Protein AF-A0A0C3I4Q3-F1 (afdb_monomer_lite)

pLDDT: mean 87.11, std 14.28, range [37.25, 98.38]

Secondary structure (DSSP, 8-state):
--HHHHH-GGG--HHHHHHHHHHHT--HHHHHHHHHHHHHHHHHHHHIIIIIHHHHHHHHHTT-----TT-----HHHHHHHHHHHHHHHHHHHTSHHHHHHHHHHHHHHHHHHHHHHHHHHHHHHHHHHHHHHTSHHHHHHHHH-HHHHHHHHHHHHHHHHHHHHHHHHHHHHHHIIIIIHHHHHHHHHHHHSTTS-----S-HHHHHHHHHHHHHHHHHHHHHHGGGGGSTTHHHHHHHHHHHHHHHHHHHHHHHTTTS-HHHHHHHHHHTHHHHHHHHHHHHHHTTSTTGGGTHHHHHHHHHHHHHHHHHHHHHHHTT--TT---TT--GGG--

Radius of gyration: 30.06 Å; chains: 1; bounding box: 76×63×88 Å

Structure (mmCIF, N/CA/C/O backbone):
data_AF-A0A0C3I4Q3-F1
#
_entry.id   AF-A0A0C3I4Q3-F1
#
loop_
_atom_site.group_PDB
_atom_site.id
_atom_site.type_symbol
_atom_site.label_atom_id
_atom_site.label_alt_id
_atom_site.label_comp_id
_atom_site.label_asym_id
_atom_site.label_entity_id
_atom_site.label_seq_id
_atom_site.pdbx_PDB_ins_code
_atom_site.Cartn_x
_atom_site.Cartn_y
_atom_site.Cartn_z
_atom_site.occupancy
_atom_site.B_iso_or_equiv
_atom_site.auth_seq_id
_atom_site.auth_comp_id
_atom_site.auth_asym_id
_atom_site.auth_atom_id
_atom_site.pdbx_PDB_model_num
ATOM 1 N N . MET A 1 1 ? 8.239 -34.015 37.254 1.00 89.31 1 MET A N 1
ATOM 2 C CA . MET A 1 1 ? 7.616 -32.952 38.088 1.00 89.31 1 MET A CA 1
ATOM 3 C C . MET A 1 1 ? 6.153 -32.807 37.718 1.00 89.31 1 MET A C 1
ATOM 5 O O . MET A 1 1 ? 5.828 -32.967 36.548 1.00 89.31 1 MET A O 1
ATOM 9 N N . THR A 1 2 ? 5.282 -32.470 38.669 1.00 91.56 2 THR A N 1
ATOM 10 C CA . THR A 1 2 ? 3.877 -32.132 38.368 1.00 91.56 2 THR A CA 1
ATOM 11 C C . THR A 1 2 ? 3.725 -30.661 37.933 1.00 91.56 2 THR A C 1
ATOM 13 O O . THR A 1 2 ? 4.624 -29.851 38.175 1.00 91.56 2 THR A O 1
ATOM 16 N N . PRO A 1 3 ? 2.610 -30.261 37.288 1.00 89.81 3 PRO A N 1
ATOM 17 C CA . PRO A 1 3 ? 2.337 -28.853 36.968 1.00 89.81 3 PRO A CA 1
ATOM 18 C C . PRO A 1 3 ? 2.355 -27.930 38.198 1.00 89.81 3 PRO A C 1
ATOM 20 O O . PRO A 1 3 ? 2.941 -26.852 38.146 1.00 89.81 3 PRO A O 1
ATOM 23 N N . LEU A 1 4 ? 1.804 -28.388 39.327 1.00 88.56 4 LEU A N 1
ATOM 24 C CA . LEU A 1 4 ? 1.813 -27.652 40.596 1.00 88.56 4 LEU A CA 1
ATOM 25 C C . LEU A 1 4 ? 3.243 -27.405 41.109 1.00 88.56 4 LEU A C 1
ATOM 27 O O . LEU A 1 4 ? 3.567 -26.311 41.559 1.00 88.56 4 LEU A O 1
ATOM 31 N N . GLU A 1 5 ? 4.109 -28.413 40.995 1.00 90.25 5 GLU A N 1
ATOM 32 C CA . GLU A 1 5 ? 5.519 -28.343 41.401 1.00 90.25 5 GLU A CA 1
ATOM 33 C C . GLU A 1 5 ? 6.350 -27.398 40.527 1.00 90.25 5 GLU A C 1
ATOM 35 O O . GLU A 1 5 ? 7.317 -26.819 41.012 1.00 90.25 5 GLU A O 1
ATOM 40 N N . ARG A 1 6 ? 5.970 -27.222 39.256 1.00 87.25 6 ARG A N 1
ATOM 41 C CA . ARG A 1 6 ? 6.596 -26.247 38.349 1.00 87.25 6 ARG A CA 1
ATOM 42 C C . ARG A 1 6 ? 6.154 -24.817 38.650 1.00 87.25 6 ARG A C 1
ATOM 44 O O . ARG A 1 6 ? 6.972 -23.908 38.608 1.00 87.25 6 ARG A O 1
ATOM 51 N N . ALA A 1 7 ? 4.874 -24.626 38.965 1.00 84.44 7 ALA A N 1
ATOM 52 C CA . ALA A 1 7 ? 4.319 -23.310 39.269 1.00 84.44 7 ALA A CA 1
ATOM 53 C C . ALA A 1 7 ? 4.756 -22.779 40.646 1.00 84.44 7 ALA A C 1
ATOM 55 O O . ALA A 1 7 ? 4.888 -21.570 40.820 1.00 84.44 7 ALA A O 1
ATOM 56 N N . LYS A 1 8 ? 4.977 -23.669 41.625 1.00 89.88 8 LYS A N 1
ATOM 57 C CA . LYS A 1 8 ? 5.393 -23.312 42.991 1.00 89.88 8 LYS A CA 1
ATOM 58 C C . LYS A 1 8 ? 6.572 -24.174 43.457 1.00 89.88 8 LYS A C 1
ATOM 60 O O . LYS A 1 8 ? 6.361 -25.117 44.221 1.00 89.88 8 LYS A O 1
ATOM 65 N N . PRO A 1 9 ? 7.814 -23.853 43.053 1.00 87.75 9 PRO A N 1
ATOM 66 C CA . PRO A 1 9 ? 8.995 -24.631 43.441 1.00 87.75 9 PRO A CA 1
ATOM 67 C C . PRO A 1 9 ? 9.231 -24.717 44.960 1.00 87.75 9 PRO A C 1
ATOM 69 O O . PRO A 1 9 ? 9.871 -25.652 45.431 1.00 87.75 9 PRO A O 1
ATOM 72 N N . GLU A 1 10 ? 8.646 -23.806 45.742 1.00 87.50 10 GLU A N 1
ATOM 73 C CA . GLU A 1 10 ? 8.694 -23.771 47.213 1.00 87.50 10 GLU A CA 1
ATOM 74 C C . GLU A 1 10 ? 8.131 -25.040 47.883 1.00 87.50 10 GLU A C 1
ATOM 76 O O . GLU A 1 10 ? 8.530 -25.399 48.991 1.00 87.50 10 GLU A O 1
ATOM 81 N N . ILE A 1 11 ? 7.232 -25.774 47.214 1.00 89.75 11 ILE A N 1
ATOM 82 C CA . ILE A 1 11 ? 6.628 -26.997 47.774 1.00 89.75 11 ILE A CA 1
ATOM 83 C C . ILE A 1 11 ? 7.543 -28.228 47.657 1.00 89.75 11 ILE A C 1
ATOM 85 O O . ILE A 1 11 ? 7.211 -29.310 48.157 1.00 89.75 11 ILE A O 1
ATOM 89 N N . LEU A 1 12 ? 8.688 -28.098 46.978 1.00 90.56 12 LEU A N 1
ATOM 90 C CA . LEU A 1 12 ? 9.629 -29.184 46.731 1.00 90.56 12 LEU A CA 1
ATOM 91 C C . LEU A 1 12 ? 10.454 -29.488 47.985 1.00 90.56 12 LEU A C 1
ATOM 93 O O . LEU A 1 12 ? 11.573 -29.018 48.147 1.00 90.56 12 LEU A O 1
ATOM 97 N N . LYS A 1 13 ? 9.909 -30.323 48.873 1.00 91.31 13 LYS A N 1
ATOM 98 C CA . LYS A 1 13 ? 10.621 -30.882 50.039 1.00 91.31 13 LYS A CA 1
ATOM 99 C C . LYS A 1 13 ? 11.481 -32.101 49.661 1.00 91.31 13 LYS A C 1
ATOM 101 O O . LYS A 1 13 ? 11.382 -32.617 48.549 1.00 91.31 13 LYS A O 1
ATOM 106 N N . ALA A 1 14 ? 12.287 -32.604 50.602 1.00 88.38 14 ALA A N 1
ATOM 107 C CA . ALA A 1 14 ? 13.262 -33.685 50.386 1.00 88.38 14 ALA A CA 1
ATOM 108 C C . ALA A 1 14 ? 12.707 -34.914 49.632 1.00 88.38 14 ALA A C 1
ATOM 110 O O . ALA A 1 14 ? 13.331 -35.376 48.679 1.00 88.38 14 ALA A O 1
ATOM 111 N N . SER A 1 15 ? 11.512 -35.399 49.994 1.00 92.19 15 SER A N 1
ATOM 112 C CA . SER A 1 15 ? 10.863 -36.536 49.315 1.00 92.19 15 SER A CA 1
ATOM 113 C C . SER A 1 15 ? 10.566 -36.249 47.832 1.00 92.19 15 SER A C 1
ATOM 115 O O . SER A 1 15 ? 10.901 -37.042 46.952 1.00 92.19 15 SER A O 1
ATOM 117 N N . ARG A 1 16 ? 10.042 -35.055 47.518 1.00 93.69 16 ARG A N 1
ATOM 118 C CA . ARG A 1 16 ? 9.751 -34.644 46.134 1.00 93.69 16 ARG A CA 1
ATOM 119 C C . ARG A 1 16 ? 11.029 -34.443 45.327 1.00 93.69 16 ARG A C 1
ATOM 121 O O . ARG A 1 16 ? 11.073 -34.863 44.175 1.00 93.69 16 ARG A O 1
ATOM 128 N N . LYS A 1 17 ? 12.072 -33.866 45.935 1.00 93.44 17 LYS A N 1
ATOM 129 C CA . LYS A 1 17 ? 13.385 -33.694 45.293 1.00 93.44 17 LYS A CA 1
ATOM 130 C C . LYS A 1 17 ? 14.019 -35.041 44.932 1.00 93.44 17 LYS A C 1
ATOM 132 O O . LYS A 1 17 ? 14.502 -35.172 43.817 1.00 93.44 17 LYS A O 1
ATOM 137 N N . ARG A 1 18 ? 13.940 -36.056 45.807 1.00 92.38 18 ARG A N 1
ATOM 138 C CA . ARG A 1 18 ? 14.403 -37.430 45.509 1.00 92.38 18 ARG A CA 1
ATOM 139 C C . ARG A 1 18 ? 13.638 -38.071 44.356 1.00 92.38 18 ARG A C 1
ATOM 141 O O . ARG A 1 18 ? 14.256 -38.645 43.471 1.00 92.38 18 ARG A O 1
ATOM 148 N N . ARG A 1 19 ? 12.310 -37.923 44.324 1.00 94.94 19 ARG A N 1
ATOM 149 C CA . ARG A 1 19 ? 11.489 -38.434 43.215 1.00 94.94 19 ARG A CA 1
ATOM 150 C C . ARG A 1 19 ? 11.826 -37.751 41.886 1.00 94.94 19 ARG A C 1
ATOM 152 O O . ARG A 1 19 ? 11.856 -38.405 40.853 1.00 94.94 19 ARG A O 1
ATOM 159 N N . ILE A 1 20 ? 12.056 -36.437 41.907 1.00 93.06 20 ILE A N 1
ATOM 160 C CA . ILE A 1 20 ? 12.428 -35.668 40.710 1.00 93.06 20 ILE A CA 1
ATOM 161 C C . ILE A 1 20 ? 13.826 -36.059 40.235 1.00 93.06 20 ILE A C 1
ATOM 163 O O . ILE A 1 20 ? 13.993 -36.290 39.047 1.00 93.06 20 ILE A O 1
ATOM 167 N N . ALA A 1 21 ? 14.782 -36.183 41.155 1.00 94.25 21 ALA A N 1
ATOM 168 C CA . ALA A 1 21 ? 16.141 -36.639 40.883 1.00 94.25 21 ALA A CA 1
ATOM 169 C C . ALA A 1 21 ? 16.141 -38.027 40.215 1.00 94.25 21 ALA A C 1
ATOM 171 O O . ALA A 1 21 ? 16.649 -38.177 39.108 1.00 94.25 21 ALA A O 1
ATOM 172 N N . ALA A 1 22 ? 15.445 -38.997 40.817 1.00 91.69 22 ALA A N 1
ATOM 173 C CA . ALA A 1 22 ? 15.308 -40.346 40.270 1.00 91.69 22 ALA A CA 1
ATOM 174 C C . ALA A 1 22 ? 14.620 -40.365 38.894 1.00 91.69 22 ALA A C 1
ATOM 176 O O . ALA A 1 22 ? 15.080 -41.044 37.985 1.00 91.69 22 ALA A O 1
ATOM 177 N N . GLY A 1 23 ? 13.543 -39.591 38.717 1.00 90.94 23 GLY A N 1
ATOM 178 C CA . GLY A 1 23 ? 12.817 -39.523 37.445 1.00 90.94 23 GLY A CA 1
ATOM 179 C C . GLY A 1 23 ? 13.534 -38.747 36.334 1.00 90.94 23 GLY A C 1
ATOM 180 O O . GLY A 1 23 ? 13.146 -38.869 35.179 1.00 90.94 23 GLY A O 1
ATOM 181 N N . ALA A 1 24 ? 14.542 -37.940 36.671 1.00 88.88 24 ALA A N 1
ATOM 182 C CA . ALA A 1 24 ? 15.325 -37.152 35.720 1.00 88.88 24 ALA A CA 1
ATOM 183 C C . ALA A 1 24 ? 16.753 -37.694 35.518 1.00 88.88 24 ALA A C 1
ATOM 185 O O . ALA A 1 24 ? 17.509 -37.100 34.758 1.00 88.88 24 ALA A O 1
ATOM 186 N N . GLY A 1 25 ? 17.124 -38.795 36.185 1.00 92.38 25 GLY A N 1
ATOM 187 C CA . GLY A 1 25 ? 18.462 -39.390 36.084 1.00 92.38 25 GLY A CA 1
ATOM 188 C C . GLY A 1 25 ? 19.582 -38.525 36.672 1.00 92.38 25 GLY A C 1
ATOM 189 O O . GLY A 1 25 ? 20.731 -38.671 36.274 1.00 92.38 25 GLY A O 1
ATOM 190 N N . VAL A 1 26 ? 19.258 -37.620 37.599 1.00 94.75 26 VAL A N 1
ATOM 191 C CA . VAL A 1 26 ? 20.212 -36.680 38.214 1.00 94.75 26 VAL A CA 1
ATOM 192 C C . VAL A 1 26 ? 20.260 -36.867 39.724 1.00 94.75 26 VAL A C 1
ATOM 194 O O . VAL A 1 26 ? 19.375 -37.470 40.331 1.00 94.75 26 VAL A O 1
ATOM 197 N N . THR A 1 27 ? 21.281 -36.317 40.366 1.00 94.81 27 THR A N 1
ATOM 198 C CA . THR A 1 27 ? 21.409 -36.340 41.822 1.00 94.81 27 THR A CA 1
ATOM 199 C C . THR A 1 27 ? 20.495 -35.308 42.489 1.00 94.81 27 THR A C 1
ATOM 201 O O . THR A 1 27 ? 20.127 -34.271 41.933 1.00 94.81 27 THR A O 1
ATOM 204 N N . VAL A 1 28 ? 20.157 -35.543 43.761 1.00 91.19 28 VAL A N 1
ATOM 205 C CA . VAL A 1 28 ? 19.395 -34.572 44.572 1.00 91.19 28 VAL A CA 1
ATOM 206 C C . VAL A 1 28 ? 20.159 -33.249 44.735 1.00 91.19 28 VAL A C 1
ATOM 208 O O . VAL A 1 28 ? 19.546 -32.192 44.893 1.00 91.19 28 VAL A O 1
ATOM 211 N N . GLN A 1 29 ? 21.491 -33.291 44.683 1.00 91.38 29 GLN A N 1
ATOM 212 C CA . GLN A 1 29 ? 22.350 -32.112 44.769 1.00 91.38 29 GLN A CA 1
ATOM 213 C C . GLN A 1 29 ? 22.202 -31.215 43.535 1.00 91.38 29 GLN A C 1
ATOM 215 O O . GLN A 1 29 ? 22.051 -30.002 43.682 1.00 91.38 29 GLN A O 1
ATOM 220 N N . GLU A 1 30 ? 22.140 -31.795 42.337 1.00 90.06 30 GLU A N 1
ATOM 221 C CA . GLU A 1 30 ? 21.900 -31.054 41.092 1.00 90.06 30 GLU A CA 1
ATOM 222 C C . GLU A 1 30 ? 20.509 -30.413 41.073 1.00 90.06 30 GLU A C 1
ATOM 224 O O . GLU A 1 30 ? 20.369 -29.242 40.716 1.00 90.06 30 GLU A O 1
ATOM 229 N N . VAL A 1 31 ? 19.492 -31.122 41.577 1.00 90.31 31 VAL A N 1
ATOM 230 C CA . VAL A 1 31 ? 18.142 -30.559 41.754 1.00 90.31 31 VAL A CA 1
ATOM 231 C C . VAL A 1 31 ? 18.162 -29.365 42.716 1.00 90.31 31 VAL A C 1
ATOM 233 O O . VAL A 1 31 ? 17.525 -28.348 42.451 1.00 90.31 31 VAL A O 1
ATOM 236 N N . ASN A 1 32 ? 18.911 -29.443 43.820 1.00 91.44 32 ASN A N 1
ATOM 237 C CA . ASN A 1 32 ? 19.059 -28.318 44.749 1.00 91.44 32 ASN A CA 1
ATOM 238 C C . ASN A 1 32 ? 19.774 -27.122 44.109 1.00 91.44 32 ASN A C 1
ATOM 240 O O . ASN A 1 32 ? 19.353 -25.984 44.308 1.00 91.44 32 ASN A O 1
ATOM 244 N N . ARG A 1 33 ? 20.825 -27.370 43.322 1.00 92.31 33 ARG A N 1
ATOM 245 C CA . ARG A 1 33 ? 21.577 -26.317 42.631 1.00 92.31 33 ARG A CA 1
ATOM 246 C C . ARG A 1 33 ? 20.697 -25.553 41.642 1.00 92.31 33 ARG A C 1
ATOM 248 O O . ARG A 1 33 ? 20.716 -24.324 41.648 1.00 92.31 33 ARG A O 1
ATOM 255 N N . LEU A 1 34 ? 19.884 -26.266 40.862 1.00 90.50 34 LEU A N 1
ATOM 256 C CA . LEU A 1 34 ? 18.955 -25.664 39.905 1.00 90.50 34 LEU A CA 1
ATOM 257 C C . LEU A 1 34 ? 17.882 -24.812 40.600 1.00 90.50 34 LEU A C 1
ATOM 259 O O . LEU A 1 34 ? 17.595 -23.698 40.165 1.00 90.50 34 LEU A O 1
ATOM 263 N N . LEU A 1 35 ? 17.313 -25.309 41.704 1.00 90.88 35 LEU A N 1
ATOM 264 C CA . LEU A 1 35 ? 16.310 -24.568 42.476 1.00 90.88 35 LEU A CA 1
ATOM 265 C C . LEU A 1 35 ? 16.880 -23.268 43.056 1.00 90.88 35 LEU A C 1
ATOM 267 O O . LEU A 1 35 ? 16.227 -22.230 42.978 1.00 90.88 35 LEU A O 1
ATOM 271 N N . ASN A 1 36 ? 18.114 -23.306 43.559 1.00 90.19 36 ASN A N 1
ATOM 272 C CA . ASN A 1 36 ? 18.785 -22.124 44.096 1.00 90.19 36 ASN A CA 1
ATOM 273 C C . ASN A 1 36 ? 19.082 -21.081 43.002 1.00 90.19 36 ASN A C 1
ATOM 275 O O . ASN A 1 36 ? 18.887 -19.887 43.224 1.00 90.19 36 ASN A O 1
ATOM 279 N N . GLN A 1 37 ? 19.516 -21.517 41.813 1.00 87.62 37 GLN A N 1
ATOM 280 C CA . GLN A 1 37 ? 19.739 -20.624 40.667 1.00 87.62 37 GLN A CA 1
ATOM 281 C C . GLN A 1 37 ? 18.435 -19.961 40.213 1.00 87.62 37 GLN A C 1
ATOM 283 O O . GLN A 1 37 ? 18.388 -18.748 40.019 1.00 87.62 37 GLN A O 1
ATOM 288 N N . PHE A 1 38 ? 17.354 -20.736 40.122 1.00 88.81 38 PHE A N 1
ATOM 289 C CA . PHE A 1 38 ? 16.036 -20.221 39.767 1.00 88.81 38 PHE A CA 1
ATOM 290 C C . PHE A 1 38 ? 15.517 -19.192 40.785 1.00 88.81 38 PHE A C 1
ATOM 292 O O . PHE A 1 38 ? 15.005 -18.142 40.395 1.00 88.81 38 PHE A O 1
ATOM 299 N N . GLU A 1 39 ? 15.699 -19.440 42.086 1.00 87.38 39 GLU A N 1
ATOM 300 C CA . GLU A 1 39 ? 15.313 -18.501 43.147 1.00 87.38 39 GLU A CA 1
ATOM 301 C C . GLU A 1 39 ? 16.101 -17.180 43.065 1.00 87.38 39 GLU A C 1
ATOM 303 O O . GLU A 1 39 ? 15.534 -16.097 43.236 1.00 87.38 39 GLU A O 1
ATOM 308 N N . GLN A 1 40 ? 17.400 -17.240 42.752 1.00 86.00 40 GLN A N 1
ATOM 309 C CA . GLN A 1 40 ? 18.224 -16.047 42.535 1.00 86.00 40 GLN A CA 1
ATOM 310 C C . GLN A 1 40 ? 17.742 -15.242 41.321 1.00 86.00 40 GLN A C 1
ATOM 312 O O . GLN A 1 40 ? 17.554 -14.029 41.432 1.00 86.00 40 GLN A O 1
ATOM 317 N N . THR A 1 41 ? 17.450 -15.897 40.193 1.00 86.69 41 THR A N 1
ATOM 318 C CA . THR A 1 41 ? 16.893 -15.228 39.007 1.00 86.69 41 THR A CA 1
ATOM 319 C C . THR A 1 41 ? 15.531 -14.597 39.302 1.00 86.69 41 THR A C 1
ATOM 321 O O . THR A 1 41 ? 15.285 -13.456 38.909 1.00 86.69 41 THR A O 1
ATOM 324 N N . GLN A 1 42 ? 14.663 -15.278 40.058 1.00 84.75 42 GLN A N 1
ATOM 325 C CA . GLN A 1 42 ? 13.384 -14.713 40.493 1.00 84.75 42 GLN A CA 1
ATOM 326 C C . GLN A 1 42 ? 13.562 -13.478 41.385 1.00 84.75 42 GLN A C 1
ATOM 328 O O . GLN A 1 42 ? 12.819 -12.509 41.226 1.00 84.75 42 GLN A O 1
ATOM 333 N N . LYS A 1 43 ? 14.549 -13.465 42.293 1.00 81.75 43 LYS A N 1
ATOM 334 C CA . LYS A 1 43 ? 14.869 -12.287 43.121 1.00 81.75 43 LYS A CA 1
ATOM 335 C C . LYS A 1 43 ? 15.333 -11.106 42.266 1.00 81.75 43 LYS A C 1
ATOM 337 O O . LYS A 1 43 ? 14.820 -10.003 42.458 1.00 81.75 43 LYS A O 1
ATOM 342 N N . VAL A 1 44 ? 16.204 -11.344 41.283 1.00 80.25 44 VAL A N 1
ATOM 343 C CA . VAL A 1 44 ? 16.672 -10.318 40.332 1.00 80.25 44 VAL A CA 1
ATOM 344 C C . VAL A 1 44 ? 15.509 -9.768 39.500 1.00 80.25 44 VAL A C 1
ATOM 346 O O . VAL A 1 44 ? 15.305 -8.556 39.449 1.00 80.25 44 VAL A O 1
ATOM 349 N N . MET A 1 45 ? 14.673 -10.637 38.921 1.00 80.31 45 MET A N 1
ATOM 350 C CA . MET A 1 45 ? 13.485 -10.222 38.161 1.00 80.31 45 MET A CA 1
ATOM 351 C C . MET A 1 45 ? 12.491 -9.436 39.026 1.00 80.31 45 MET A C 1
ATOM 353 O O . MET A 1 45 ? 11.923 -8.436 38.584 1.00 80.31 45 MET A O 1
ATOM 357 N N . LYS A 1 46 ? 12.308 -9.835 40.290 1.00 78.31 46 LYS A N 1
ATOM 358 C CA . LYS A 1 46 ? 11.430 -9.140 41.238 1.00 78.31 46 LYS A CA 1
ATOM 359 C C . LYS A 1 46 ? 11.966 -7.750 41.579 1.00 78.31 46 LYS A C 1
ATOM 361 O O . LYS A 1 46 ? 11.177 -6.808 41.586 1.00 78.31 46 LYS A O 1
ATOM 366 N N . GLN A 1 47 ? 13.277 -7.598 41.781 1.00 69.75 47 GLN A N 1
ATOM 367 C CA . GLN A 1 47 ? 13.932 -6.297 41.982 1.00 69.75 47 GLN A CA 1
ATOM 368 C C . GLN A 1 47 ? 13.822 -5.393 40.742 1.00 69.75 47 GLN A C 1
ATOM 370 O O . GLN A 1 47 ? 13.542 -4.202 40.881 1.00 69.75 47 GLN A O 1
ATOM 375 N N . PHE A 1 48 ? 13.927 -5.961 39.537 1.00 66.31 48 PHE A N 1
ATOM 376 C CA . PHE A 1 48 ? 13.742 -5.229 38.279 1.00 66.31 48 PHE A CA 1
ATOM 377 C C . PHE A 1 48 ? 12.285 -4.765 38.087 1.00 66.31 48 PHE A C 1
ATOM 379 O O . PHE A 1 48 ? 12.035 -3.617 37.719 1.00 66.31 48 PHE A O 1
ATOM 386 N N . SER A 1 49 ? 11.310 -5.616 38.434 1.00 65.62 49 SER A N 1
ATOM 387 C CA . SER A 1 49 ? 9.872 -5.312 38.326 1.00 65.62 49 SER A CA 1
ATOM 388 C C . SER A 1 49 ? 9.356 -4.303 39.364 1.00 65.62 49 SER A C 1
ATOM 390 O O . SER A 1 49 ? 8.399 -3.581 39.095 1.00 65.62 49 SER A O 1
ATOM 392 N N . LYS A 1 50 ? 9.974 -4.231 40.555 1.00 56.88 50 LYS A N 1
ATOM 393 C CA . LYS A 1 50 ? 9.451 -3.450 41.691 1.00 56.88 50 LYS A CA 1
ATOM 394 C C . LYS A 1 50 ? 10.005 -2.033 41.844 1.00 56.88 50 LYS A C 1
ATOM 396 O O . LYS A 1 50 ? 9.576 -1.348 42.770 1.00 56.88 50 LYS A O 1
ATOM 401 N N . GLY A 1 51 ? 10.904 -1.539 40.986 1.00 60.66 51 GLY A N 1
ATOM 402 C CA . GLY A 1 51 ? 11.407 -0.179 41.230 1.00 60.66 51 GLY A CA 1
ATOM 403 C C . GLY A 1 51 ? 12.312 0.490 40.206 1.00 60.66 51 GLY A C 1
ATOM 404 O O . GLY A 1 51 ? 12.280 1.716 40.147 1.00 60.66 51 GLY A O 1
ATOM 405 N N . GLY A 1 52 ? 13.069 -0.241 39.381 1.00 66.19 52 GLY A N 1
ATOM 406 C CA . GLY A 1 52 ? 14.039 0.379 38.461 1.00 66.19 52 GLY A CA 1
ATOM 407 C C . GLY A 1 52 ? 13.388 1.322 37.443 1.00 66.19 52 GLY A C 1
ATOM 408 O O . GLY A 1 52 ? 13.759 2.488 37.326 1.00 66.19 52 GLY A O 1
ATOM 409 N N . MET A 1 53 ? 12.324 0.854 36.787 1.00 57.38 53 MET A N 1
ATOM 410 C CA . MET A 1 53 ? 11.637 1.627 35.747 1.00 57.38 53 MET A CA 1
ATOM 411 C C . MET A 1 53 ? 10.725 2.726 36.311 1.00 57.38 53 MET A C 1
ATOM 413 O O . MET A 1 53 ? 10.623 3.811 35.747 1.00 57.38 53 MET A O 1
ATOM 417 N N . SER A 1 54 ? 10.107 2.491 37.472 1.00 68.06 54 SER A N 1
ATOM 418 C CA . SER A 1 54 ? 9.237 3.473 38.140 1.00 68.06 54 SER A CA 1
ATOM 419 C C . SER A 1 54 ? 10.025 4.668 38.692 1.00 68.06 54 SER A C 1
ATOM 421 O O . SER A 1 54 ? 9.558 5.806 38.622 1.00 68.06 54 SER A O 1
ATOM 423 N N . LYS A 1 55 ? 11.245 4.437 39.199 1.00 64.81 55 LYS A N 1
ATOM 424 C CA . LYS A 1 55 ? 12.119 5.496 39.727 1.00 64.81 55 LYS A CA 1
ATOM 425 C C . LYS A 1 55 ? 12.744 6.329 38.600 1.00 64.81 55 LYS A C 1
ATOM 427 O O . LYS A 1 55 ? 12.769 7.551 38.706 1.00 64.81 55 LYS A O 1
ATOM 432 N N . MET A 1 56 ? 13.128 5.687 37.492 1.00 63.78 56 MET A N 1
ATOM 433 C CA . MET A 1 56 ? 13.608 6.358 36.275 1.00 63.78 56 MET A CA 1
ATOM 434 C C . MET A 1 56 ? 12.517 7.226 35.627 1.00 63.78 56 MET A C 1
ATOM 436 O O . MET A 1 56 ? 12.760 8.384 35.298 1.00 63.78 56 MET A O 1
ATOM 440 N N . MET A 1 57 ? 11.282 6.720 35.545 1.00 63.94 57 MET A N 1
ATOM 441 C CA . MET A 1 57 ? 10.136 7.477 35.023 1.00 63.94 57 MET A CA 1
ATOM 442 C C . MET A 1 57 ? 9.763 8.679 35.902 1.00 63.94 57 MET A C 1
ATOM 444 O O . MET A 1 57 ? 9.332 9.705 35.381 1.00 63.94 57 MET A O 1
ATOM 448 N N . ARG A 1 58 ? 9.941 8.596 37.229 1.00 73.00 58 ARG A N 1
ATOM 449 C CA . ARG A 1 58 ? 9.731 9.747 38.130 1.00 73.00 58 ARG A CA 1
ATOM 450 C C . ARG A 1 58 ? 10.817 10.809 37.985 1.00 73.00 58 ARG A C 1
ATOM 452 O O . ARG A 1 58 ? 10.478 11.986 37.983 1.00 73.00 58 ARG A O 1
ATOM 459 N N . ALA A 1 59 ? 12.078 10.404 37.828 1.00 69.00 59 ALA A N 1
ATOM 460 C CA . ALA A 1 59 ? 13.186 11.332 37.597 1.00 69.00 59 ALA A CA 1
ATOM 461 C C . ALA A 1 59 ? 13.031 12.075 36.257 1.00 69.00 59 ALA A C 1
ATOM 463 O O . ALA A 1 59 ? 13.204 13.287 36.197 1.00 69.00 59 ALA A O 1
ATOM 464 N N . MET A 1 60 ? 12.592 11.372 35.209 1.00 61.56 60 MET A N 1
ATOM 465 C CA . MET A 1 60 ? 12.353 11.949 33.882 1.00 61.56 60 MET A CA 1
ATOM 466 C C . MET A 1 60 ? 11.110 12.855 33.836 1.00 61.56 60 MET A C 1
ATOM 468 O O . MET A 1 60 ? 11.098 13.865 33.138 1.00 61.56 60 MET A O 1
ATOM 472 N N . LYS A 1 61 ? 10.076 12.550 34.633 1.00 56.75 61 LYS A N 1
ATOM 473 C CA . LYS A 1 61 ? 8.873 13.391 34.766 1.00 56.75 61 LYS A CA 1
ATOM 474 C C . LYS A 1 61 ? 9.137 14.713 35.509 1.00 56.75 61 LYS A C 1
ATOM 476 O O . LYS A 1 61 ? 8.363 15.648 35.345 1.00 56.75 61 LYS A O 1
ATOM 481 N N . GLY A 1 62 ? 10.213 14.804 36.294 1.00 62.38 62 GLY A N 1
ATOM 482 C CA . GLY A 1 62 ? 10.617 16.030 36.995 1.00 62.38 62 GLY A CA 1
ATOM 483 C C . GLY A 1 62 ? 11.321 17.076 36.120 1.00 62.38 62 GLY A C 1
ATOM 484 O O . GLY A 1 62 ? 11.500 18.198 36.577 1.00 62.38 62 GLY A O 1
ATOM 485 N N . MET A 1 63 ? 11.706 16.736 34.882 1.00 61.75 63 MET A N 1
ATOM 486 C CA . MET A 1 63 ? 12.504 17.606 33.996 1.00 61.75 63 MET A CA 1
ATOM 487 C C . MET A 1 63 ? 11.724 18.188 32.801 1.00 61.75 63 MET A C 1
ATOM 489 O O . MET A 1 63 ? 12.326 18.816 31.937 1.00 61.75 63 MET A O 1
ATOM 493 N N . MET A 1 64 ? 10.400 18.010 32.730 1.00 51.75 64 MET A N 1
ATOM 494 C CA . MET A 1 64 ? 9.565 18.541 31.639 1.00 51.75 64 MET A CA 1
ATOM 495 C C . MET A 1 64 ? 8.599 19.614 32.170 1.00 51.75 64 MET A C 1
ATOM 497 O O . MET A 1 64 ? 7.644 19.265 32.870 1.00 51.75 64 MET A O 1
ATOM 501 N N . PRO A 1 65 ? 8.816 20.908 31.866 1.00 50.62 65 PRO A N 1
ATOM 502 C CA . PRO A 1 65 ? 7.871 21.964 32.194 1.00 50.62 65 PRO A CA 1
ATOM 503 C C . PRO A 1 65 ? 6.792 22.090 31.110 1.00 50.62 65 PRO A C 1
ATOM 505 O O . PRO A 1 65 ? 7.083 22.045 29.918 1.00 50.62 65 PRO A O 1
ATOM 508 N N . GLY A 1 66 ? 5.550 22.325 31.538 1.00 44.72 66 GLY A N 1
ATOM 509 C CA . GLY A 1 66 ? 4.500 22.892 30.684 1.00 44.72 66 GLY A CA 1
ATOM 510 C C . GLY A 1 66 ? 3.336 21.950 30.399 1.00 44.72 66 GLY A C 1
ATOM 511 O O . GLY A 1 66 ? 3.453 20.998 29.634 1.00 44.72 66 GLY A O 1
ATOM 512 N N . GLY A 1 67 ? 2.197 22.232 31.033 1.00 41.22 67 GLY A N 1
ATOM 513 C CA . GLY A 1 67 ? 0.958 21.477 30.891 1.00 41.22 67 GLY A CA 1
ATOM 514 C C . GLY A 1 67 ? 0.090 21.946 29.723 1.00 41.22 67 GLY A C 1
ATOM 515 O O . GLY A 1 67 ? 0.097 23.114 29.348 1.00 41.22 67 GLY A O 1
ATOM 516 N N . LEU A 1 68 ? -0.728 21.022 29.220 1.00 37.25 68 LEU A N 1
ATOM 517 C CA . LEU A 1 68 ? -1.939 21.316 28.459 1.00 37.25 68 LEU A CA 1
ATOM 518 C C . LEU A 1 68 ? -3.140 20.763 29.248 1.00 37.25 68 LEU A C 1
ATOM 520 O O . LEU A 1 68 ? -3.236 19.542 29.419 1.00 37.25 68 LEU A O 1
ATOM 524 N N . PRO A 1 69 ? -4.048 21.614 29.760 1.00 39.16 69 PRO A N 1
ATOM 525 C CA . PRO A 1 69 ? -5.264 21.173 30.429 1.00 39.16 69 PRO A CA 1
ATOM 526 C C . PRO A 1 69 ? -6.350 20.881 29.386 1.00 39.16 69 PRO A C 1
ATOM 528 O O . PRO A 1 69 ? -6.727 21.756 28.614 1.00 39.16 69 PRO A O 1
ATOM 531 N N . GLY A 1 70 ? -6.857 19.644 29.357 1.00 40.59 70 GLY A N 1
ATOM 532 C CA . GLY A 1 70 ? -8.015 19.295 28.520 1.00 40.59 70 GLY A CA 1
ATOM 533 C C . GLY A 1 70 ? -8.172 17.821 28.149 1.00 40.59 70 GLY A C 1
ATOM 534 O O . GLY A 1 70 ? -9.264 17.399 27.784 1.00 40.59 70 GLY A O 1
ATOM 535 N N . MET A 1 71 ? -7.138 16.990 28.289 1.00 44.69 71 MET A N 1
ATOM 536 C CA . MET A 1 71 ? -7.288 15.548 28.082 1.00 44.69 71 MET A CA 1
ATOM 537 C C . MET A 1 71 ? -7.511 14.849 29.418 1.00 44.69 71 MET A C 1
ATOM 539 O O . MET A 1 71 ? -6.585 14.718 30.218 1.00 44.69 71 MET A O 1
ATOM 543 N N . ARG A 1 72 ? -8.737 14.359 29.648 1.00 41.53 72 ARG A N 1
ATOM 544 C CA . ARG A 1 72 ? -8.991 13.313 30.647 1.00 41.53 72 ARG A CA 1
ATOM 545 C C . ARG A 1 72 ? -7.944 12.217 30.446 1.00 41.53 72 ARG A C 1
ATOM 547 O O . ARG A 1 72 ? -7.889 11.571 29.397 1.00 41.53 72 ARG A O 1
ATOM 554 N N . ALA A 1 73 ? -7.083 12.067 31.445 1.00 42.03 73 ALA A N 1
ATOM 555 C CA . ALA A 1 73 ? -6.040 11.064 31.500 1.00 42.03 73 ALA A CA 1
ATOM 556 C C . ALA A 1 73 ? -6.661 9.678 31.734 1.00 42.03 73 ALA A C 1
ATOM 558 O O . ALA A 1 73 ? -6.535 9.099 32.807 1.00 42.03 73 ALA A O 1
ATOM 559 N N . GLU A 1 74 ? -7.328 9.131 30.720 1.00 45.47 74 GLU A N 1
ATOM 560 C CA . GLU A 1 74 ? -7.440 7.682 30.581 1.00 45.47 74 GLU A CA 1
ATOM 561 C C . GLU A 1 74 ? -6.088 7.168 30.072 1.00 45.47 74 GLU A C 1
ATOM 563 O O . GLU A 1 74 ? -5.600 7.569 29.011 1.00 45.47 74 GLU A O 1
ATOM 568 N N . GLY A 1 75 ? -5.438 6.361 30.911 1.00 41.62 75 GLY A N 1
ATOM 569 C CA . GLY A 1 75 ? -4.007 6.079 30.892 1.00 41.62 75 GLY A CA 1
ATOM 570 C C . GLY A 1 75 ? -3.419 5.699 29.531 1.00 41.62 75 GLY A C 1
ATOM 571 O O . GLY A 1 75 ? -3.897 4.797 28.844 1.00 41.62 75 GLY A O 1
ATOM 572 N N . GLY A 1 76 ? -2.281 6.317 29.198 1.00 47.88 76 GLY A N 1
ATOM 573 C CA . GLY A 1 76 ? -1.506 6.038 27.981 1.00 47.88 76 GLY A CA 1
ATOM 574 C C . GLY A 1 76 ? -1.100 4.566 27.793 1.00 47.88 76 GLY A C 1
ATOM 575 O O . GLY A 1 76 ? -0.845 4.150 26.666 1.00 47.88 76 GLY A O 1
ATOM 576 N N . GLY A 1 77 ? -1.125 3.750 28.854 1.00 57.72 77 GLY A N 1
ATOM 577 C CA . GLY A 1 77 ? -0.934 2.297 28.763 1.00 57.72 77 GLY A CA 1
ATOM 578 C C . GLY A 1 77 ? -2.096 1.545 28.097 1.00 57.72 77 GLY A C 1
ATOM 579 O O . GLY A 1 77 ? -1.859 0.552 27.414 1.00 57.72 77 GLY A O 1
ATOM 580 N N . GLY A 1 78 ? -3.338 2.026 28.232 1.00 71.75 78 GLY A N 1
ATOM 581 C CA . GLY A 1 78 ? -4.505 1.434 27.563 1.00 71.75 78 GLY A CA 1
ATOM 582 C C . GLY A 1 78 ? -4.489 1.680 26.054 1.00 71.75 78 GLY A C 1
ATOM 583 O O . GLY A 1 78 ? -4.717 0.766 25.269 1.00 71.75 78 GLY A O 1
ATOM 584 N N . ARG A 1 79 ? -4.092 2.890 25.645 1.00 78.25 79 ARG A N 1
ATOM 585 C CA . ARG A 1 79 ? -4.074 3.308 24.233 1.00 78.25 79 ARG A CA 1
ATOM 586 C C . ARG A 1 79 ? -3.058 2.531 23.395 1.00 78.25 79 ARG A C 1
ATOM 588 O O . ARG A 1 79 ? -3.384 2.084 22.302 1.00 78.25 79 ARG A O 1
ATOM 595 N N . MET A 1 80 ? -1.844 2.327 23.916 1.00 85.75 80 MET A N 1
ATOM 596 C CA . MET A 1 80 ? -0.835 1.505 23.234 1.00 85.75 80 MET A CA 1
ATOM 597 C C . MET A 1 80 ? -1.276 0.040 23.150 1.00 85.75 80 MET A C 1
ATOM 599 O O . MET A 1 80 ? -1.102 -0.608 22.120 1.00 85.75 80 MET A O 1
ATOM 603 N N . LYS A 1 81 ? -1.899 -0.481 24.215 1.00 89.44 81 LYS A N 1
ATOM 604 C CA . LYS A 1 81 ? -2.437 -1.843 24.222 1.00 89.44 81 LYS A CA 1
ATOM 605 C C . LYS A 1 81 ? -3.492 -2.031 23.132 1.00 89.44 81 LYS A C 1
ATOM 607 O O . LYS A 1 81 ? -3.461 -3.052 22.458 1.00 89.44 81 LYS A O 1
ATOM 612 N N . ASP A 1 82 ? -4.372 -1.056 22.920 1.00 91.25 82 ASP A N 1
ATOM 613 C CA . ASP A 1 82 ? -5.385 -1.124 21.860 1.00 91.25 82 ASP A CA 1
ATOM 614 C C . ASP A 1 82 ? -4.766 -1.178 20.458 1.00 91.25 82 ASP A C 1
ATOM 616 O O . ASP A 1 82 ? -5.209 -1.966 19.624 1.00 91.25 82 ASP A O 1
ATOM 620 N N . ILE A 1 83 ? -3.698 -0.413 20.216 1.00 93.19 83 ILE A N 1
ATOM 621 C CA . ILE A 1 83 ? -2.945 -0.442 18.952 1.00 93.19 83 ILE A CA 1
ATOM 622 C C . ILE A 1 83 ? -2.291 -1.813 18.736 1.00 93.19 83 ILE A C 1
ATOM 624 O O . ILE A 1 83 ? -2.436 -2.414 17.673 1.00 93.19 83 ILE A O 1
ATOM 628 N N . LEU A 1 84 ? -1.630 -2.359 19.760 1.00 94.62 84 LEU A N 1
ATOM 629 C CA . LEU A 1 84 ? -1.021 -3.692 19.688 1.00 94.62 84 LEU A CA 1
ATOM 630 C C . LEU A 1 84 ? -2.070 -4.794 19.479 1.00 94.62 84 LEU A C 1
ATOM 632 O O . LEU A 1 84 ? -1.843 -5.737 18.720 1.00 94.62 84 LEU A O 1
ATOM 636 N N . VAL A 1 85 ? -3.238 -4.670 20.113 1.00 95.38 85 VAL A N 1
ATOM 637 C CA . VAL A 1 85 ? -4.370 -5.580 19.897 1.00 95.38 85 VAL A CA 1
ATOM 638 C C . VAL A 1 85 ? -4.890 -5.464 18.465 1.00 95.38 85 VAL A C 1
ATOM 640 O O . VAL A 1 85 ? -5.178 -6.496 17.857 1.00 95.38 85 VAL A O 1
ATOM 643 N N . ALA A 1 86 ? -4.973 -4.256 17.901 1.00 95.94 86 ALA A N 1
ATOM 644 C CA . ALA A 1 86 ? -5.365 -4.049 16.510 1.00 95.94 86 ALA A CA 1
ATOM 645 C C . ALA A 1 86 ? -4.366 -4.693 15.535 1.00 95.94 86 ALA A C 1
ATOM 647 O O . ALA A 1 86 ? -4.796 -5.408 14.634 1.00 95.94 86 ALA A O 1
ATOM 648 N N . PHE A 1 87 ? -3.054 -4.559 15.762 1.00 96.75 87 PHE A N 1
ATOM 649 C CA . PHE A 1 87 ? -2.030 -5.275 14.987 1.00 96.75 87 PHE A CA 1
ATOM 650 C C . PHE A 1 87 ? -2.146 -6.793 15.112 1.00 96.75 87 PHE A C 1
ATOM 652 O O . PHE A 1 87 ? -2.088 -7.500 14.107 1.00 96.75 87 PHE A O 1
ATOM 659 N N . GLY A 1 88 ? -2.376 -7.310 16.320 1.00 96.75 88 GLY A N 1
ATOM 660 C CA . GLY A 1 88 ? -2.579 -8.742 16.534 1.00 96.75 88 GLY A CA 1
ATOM 661 C C . GLY A 1 88 ? -3.855 -9.280 15.874 1.00 96.75 88 GLY A C 1
ATOM 662 O O . GLY A 1 88 ? -3.880 -10.421 15.416 1.00 96.75 88 GLY A O 1
ATOM 663 N N . ARG A 1 89 ? -4.929 -8.481 15.812 1.00 96.69 89 ARG A N 1
ATOM 664 C CA . ARG A 1 89 ? -6.143 -8.817 15.050 1.00 96.69 89 ARG A CA 1
ATOM 665 C C . ARG A 1 89 ? -5.863 -8.772 13.550 1.00 96.69 89 ARG A C 1
ATOM 667 O O . ARG A 1 89 ? -6.083 -9.779 12.895 1.00 96.69 89 ARG A O 1
ATOM 674 N N . ALA A 1 90 ? -5.272 -7.690 13.042 1.00 96.62 90 ALA A N 1
ATOM 675 C CA . ALA A 1 90 ? -4.925 -7.534 11.630 1.00 96.62 90 ALA A CA 1
ATOM 676 C C . ALA A 1 90 ? -4.027 -8.665 11.116 1.00 96.62 90 ALA A C 1
ATOM 678 O O . ALA A 1 90 ? -4.303 -9.225 10.061 1.00 96.62 90 ALA A O 1
ATOM 679 N N . GLY A 1 91 ? -3.010 -9.063 11.886 1.00 96.12 91 GLY A N 1
ATOM 680 C CA . GLY A 1 91 ? -2.132 -10.179 11.532 1.00 96.12 91 GLY A CA 1
ATOM 681 C C . GLY A 1 91 ? -2.869 -11.518 11.471 1.00 96.12 91 GLY A C 1
ATOM 682 O O . GLY A 1 91 ? -2.700 -12.271 10.515 1.00 96.12 91 GLY A O 1
ATOM 683 N N . ARG A 1 92 ? -3.743 -11.803 12.447 1.00 96.25 92 ARG A N 1
ATOM 684 C CA . ARG A 1 92 ? -4.582 -13.014 12.420 1.00 96.25 92 ARG A CA 1
ATOM 685 C C . ARG A 1 92 ? -5.546 -13.010 11.243 1.00 96.25 92 ARG A C 1
ATOM 687 O O . ARG A 1 92 ? -5.696 -14.035 10.591 1.00 96.25 92 ARG A O 1
ATOM 694 N N . SER A 1 93 ? -6.166 -11.868 10.973 1.00 95.31 93 SER A N 1
ATOM 695 C CA . SER A 1 93 ? -7.092 -11.680 9.865 1.00 95.31 93 SER A CA 1
ATOM 696 C C . SER A 1 93 ? -6.375 -11.898 8.527 1.00 95.31 93 SER A C 1
ATOM 698 O O . SER A 1 93 ? -6.831 -12.703 7.719 1.00 95.31 93 SER A O 1
ATOM 700 N N . LEU A 1 94 ? -5.208 -11.280 8.326 1.00 94.12 94 LEU A N 1
ATOM 701 C CA . LEU A 1 94 ? -4.373 -11.455 7.133 1.00 94.12 94 LEU A CA 1
ATOM 702 C C . LEU A 1 94 ? -3.949 -12.918 6.915 1.00 94.12 94 LEU A C 1
ATOM 704 O O . LEU A 1 94 ? -3.882 -13.377 5.780 1.00 94.12 94 LEU A O 1
ATOM 708 N N . GLY A 1 95 ? -3.698 -13.654 8.002 1.00 93.56 95 GLY A N 1
ATOM 709 C CA . GLY A 1 95 ? -3.347 -15.075 7.965 1.00 93.56 95 GLY A CA 1
ATOM 710 C C . GLY A 1 95 ? -4.514 -16.028 7.680 1.00 93.56 95 GLY A C 1
ATOM 711 O O . GLY A 1 95 ? -4.284 -17.227 7.512 1.00 93.56 95 GLY A O 1
ATOM 712 N N . ARG A 1 96 ? -5.767 -15.552 7.622 1.00 94.44 96 ARG A N 1
ATOM 713 C CA . ARG A 1 96 ? -6.906 -16.404 7.250 1.00 94.44 96 ARG A CA 1
ATOM 714 C C . ARG A 1 96 ? -6.803 -16.791 5.774 1.00 94.44 96 ARG A C 1
ATOM 716 O O . ARG A 1 96 ? -6.560 -15.940 4.924 1.00 94.44 96 ARG A O 1
ATOM 723 N N . ARG A 1 97 ? -7.038 -18.069 5.456 1.00 92.38 97 ARG A N 1
ATOM 724 C CA . ARG A 1 97 ? -6.898 -18.617 4.092 1.00 92.38 97 ARG A CA 1
ATOM 725 C C . ARG A 1 97 ? -7.725 -17.859 3.053 1.00 92.38 97 ARG A C 1
ATOM 727 O O . ARG A 1 97 ? -7.235 -17.627 1.951 1.00 92.38 97 ARG A O 1
ATOM 734 N N . ASP A 1 98 ? -8.958 -17.489 3.400 1.00 88.81 98 ASP A N 1
ATOM 735 C CA . ASP A 1 98 ? -9.828 -16.706 2.523 1.00 88.81 98 ASP A CA 1
ATOM 736 C C . ASP A 1 98 ? -9.186 -15.356 2.206 1.00 88.81 98 ASP A C 1
ATOM 738 O O . ASP A 1 98 ? -9.057 -14.993 1.042 1.00 88.81 98 ASP A O 1
ATOM 742 N N . MET A 1 99 ? -8.707 -14.644 3.221 1.00 90.88 99 MET A N 1
ATOM 743 C CA . MET A 1 99 ? -8.181 -13.293 3.054 1.00 90.88 99 MET A CA 1
ATOM 744 C C . MET A 1 99 ? -6.781 -13.244 2.437 1.00 90.88 99 MET A C 1
ATOM 746 O O . MET A 1 99 ? -6.494 -12.372 1.621 1.00 90.88 99 MET A O 1
ATOM 750 N N . PHE A 1 100 ? -5.938 -14.223 2.752 1.00 91.50 100 PHE A N 1
ATOM 751 C CA . PHE A 1 100 ? -4.622 -14.379 2.144 1.00 91.50 100 PHE A CA 1
ATOM 752 C C . PHE A 1 100 ? -4.716 -14.590 0.627 1.00 91.50 100 PHE A C 1
ATOM 754 O O . PHE A 1 100 ? -3.946 -14.001 -0.130 1.00 91.50 100 PHE A O 1
ATOM 761 N N . TRP A 1 101 ? -5.701 -15.368 0.159 1.00 92.69 101 TRP A N 1
ATOM 762 C CA . TRP A 1 101 ? -5.907 -15.551 -1.278 1.00 92.69 101 TRP A CA 1
ATOM 763 C C . TRP A 1 101 ? -6.297 -14.246 -1.979 1.00 92.69 101 TRP A C 1
ATOM 765 O O . TRP A 1 101 ? -5.759 -13.964 -3.047 1.00 92.69 101 TRP A O 1
ATOM 775 N N . HIS A 1 102 ? -7.154 -13.422 -1.356 1.00 91.25 102 HIS A N 1
ATOM 776 C CA . HIS A 1 102 ? -7.548 -12.108 -1.890 1.00 91.25 102 HIS A CA 1
ATOM 777 C C . HIS A 1 102 ? -6.354 -11.177 -2.109 1.00 91.25 102 HIS A C 1
ATOM 779 O O . HIS A 1 102 ? -6.373 -10.382 -3.042 1.00 91.25 102 HIS A O 1
ATOM 785 N N . LEU A 1 103 ? -5.313 -11.304 -1.286 1.00 91.19 103 LEU A N 1
ATOM 786 C CA . LEU A 1 103 ? -4.084 -10.534 -1.425 1.00 91.19 103 LEU A CA 1
ATOM 787 C C . LEU A 1 103 ? -3.168 -11.051 -2.542 1.00 91.19 103 LEU A C 1
ATOM 789 O O . LEU A 1 103 ? -2.516 -10.256 -3.212 1.00 91.19 103 LEU A O 1
ATOM 793 N N . LEU A 1 104 ? -3.097 -12.370 -2.736 1.00 93.19 10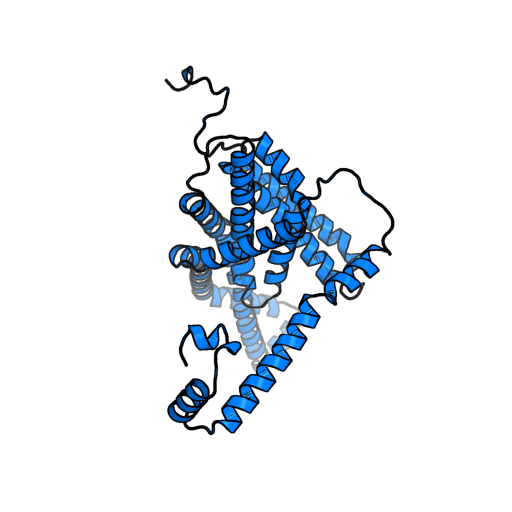4 LEU A N 1
ATOM 794 C CA . LEU A 1 104 ? -2.160 -12.983 -3.679 1.00 93.19 104 LEU A CA 1
ATOM 795 C C . LEU A 1 104 ? -2.646 -12.972 -5.127 1.00 93.19 104 LEU A C 1
ATOM 797 O O . LEU A 1 104 ? -1.853 -12.705 -6.032 1.00 93.19 104 LEU A O 1
ATOM 801 N N . TRP A 1 105 ? -3.926 -13.279 -5.367 1.00 94.81 105 TRP A N 1
ATOM 802 C CA . TRP A 1 105 ? -4.424 -13.466 -6.734 1.00 94.81 105 TRP A CA 1
ATOM 803 C C . TRP A 1 105 ? -4.226 -12.249 -7.656 1.00 94.81 105 TRP A C 1
ATOM 805 O O . TRP A 1 105 ? -3.910 -12.485 -8.822 1.00 94.81 105 TRP A O 1
ATOM 815 N N . PRO A 1 106 ? -4.330 -10.974 -7.216 1.00 94.56 106 PRO A N 1
ATOM 816 C CA . PRO A 1 106 ? -4.116 -9.851 -8.122 1.00 94.56 106 PRO A CA 1
ATOM 817 C C . PRO A 1 106 ? -2.646 -9.713 -8.532 1.00 94.56 106 PRO A C 1
ATOM 819 O O . PRO A 1 106 ? -2.354 -9.343 -9.667 1.00 94.56 106 PRO A O 1
ATOM 822 N N . GLY A 1 107 ? -1.712 -10.075 -7.646 1.00 94.31 107 GLY A N 1
ATOM 823 C CA . GLY A 1 107 ? -0.291 -10.154 -7.984 1.00 94.31 107 GLY A CA 1
ATOM 824 C C . GLY A 1 107 ? 0.000 -11.274 -8.982 1.00 94.31 107 GLY A C 1
ATOM 825 O O . GLY A 1 107 ? 0.698 -11.052 -9.968 1.00 94.31 107 GLY A O 1
ATOM 826 N N . LEU A 1 108 ? -0.598 -12.452 -8.781 1.00 96.88 108 LEU A N 1
ATOM 827 C CA . LEU A 1 108 ? -0.499 -13.560 -9.738 1.00 96.88 108 LEU A CA 1
ATOM 828 C C . LEU A 1 108 ? -1.093 -13.185 -11.101 1.00 96.88 108 LEU A C 1
ATOM 830 O O . LEU A 1 108 ? -0.495 -13.479 -12.132 1.00 96.88 108 LEU A O 1
ATOM 834 N N . LEU A 1 109 ? -2.230 -12.484 -11.113 1.00 97.56 109 LEU A N 1
ATOM 835 C CA . LEU A 1 109 ? -2.845 -11.980 -12.336 1.00 97.56 109 LEU A CA 1
ATOM 836 C C . LEU A 1 109 ? -1.922 -10.995 -13.063 1.00 97.56 109 LEU A C 1
ATOM 838 O O . LEU A 1 109 ? -1.744 -11.121 -14.271 1.00 97.56 109 LEU A O 1
ATOM 842 N N . ALA A 1 110 ? -1.293 -10.056 -12.348 1.00 97.56 110 ALA A N 1
ATOM 843 C CA . ALA A 1 110 ? -0.328 -9.132 -12.942 1.00 97.56 110 ALA A CA 1
ATOM 844 C C . ALA A 1 110 ? 0.858 -9.872 -13.582 1.00 97.56 110 ALA A C 1
ATOM 846 O O . ALA A 1 110 ? 1.251 -9.537 -14.696 1.00 97.56 110 ALA A O 1
ATOM 847 N N . VAL A 1 111 ? 1.388 -10.906 -12.919 1.00 97.88 111 VAL A N 1
ATOM 848 C CA . VAL A 1 111 ? 2.455 -11.754 -13.475 1.00 97.88 111 VAL A CA 1
ATOM 849 C C . VAL A 1 111 ? 1.994 -12.449 -14.755 1.00 97.88 111 VAL A C 1
ATOM 851 O O . VAL A 1 111 ? 2.714 -12.413 -15.745 1.00 97.88 111 VAL A O 1
ATOM 854 N N . VAL A 1 112 ? 0.797 -13.044 -14.770 1.00 98.38 112 VAL A N 1
ATOM 855 C CA . VAL A 1 112 ? 0.249 -13.715 -15.964 1.00 98.38 112 VAL A CA 1
ATOM 856 C C . VAL A 1 112 ? 0.065 -12.730 -17.120 1.00 98.38 112 VAL A C 1
ATOM 858 O O . VAL A 1 112 ? 0.465 -13.030 -18.244 1.00 98.38 112 VAL A O 1
ATOM 861 N N . ILE A 1 113 ? -0.487 -11.543 -16.846 1.00 97.88 113 ILE A N 1
ATOM 862 C CA . ILE A 1 113 ? -0.673 -10.485 -17.849 1.00 97.88 113 ILE A CA 1
ATOM 863 C C . ILE A 1 113 ? 0.674 -10.094 -18.453 1.00 97.88 113 ILE A C 1
ATOM 865 O O . ILE A 1 113 ? 0.835 -10.133 -19.669 1.00 97.88 113 ILE A O 1
ATOM 869 N N . TRP A 1 114 ? 1.655 -9.753 -17.620 1.00 98.00 114 TRP A N 1
ATOM 870 C CA . TRP A 1 114 ? 2.959 -9.295 -18.093 1.00 98.00 114 TRP A CA 1
ATOM 871 C C . TRP A 1 114 ? 3.810 -10.405 -18.704 1.00 98.00 114 TRP A C 1
ATOM 873 O O . TRP A 1 114 ? 4.585 -10.116 -19.605 1.00 98.00 114 TRP A O 1
ATOM 883 N N . ALA A 1 115 ? 3.646 -11.661 -18.287 1.00 97.50 115 ALA A N 1
ATOM 884 C CA . ALA A 1 115 ? 4.248 -12.801 -18.971 1.00 97.50 115 ALA A CA 1
ATOM 885 C C . ALA A 1 115 ? 3.669 -12.958 -20.385 1.00 97.50 115 ALA A C 1
ATOM 887 O O . ALA A 1 115 ? 4.422 -13.158 -21.334 1.00 97.50 115 ALA A O 1
ATOM 888 N N . GLY A 1 116 ? 2.350 -12.795 -20.541 1.00 97.88 116 GLY A N 1
ATOM 889 C CA . GLY A 1 116 ? 1.698 -12.761 -21.849 1.00 97.88 116 GLY A CA 1
ATOM 890 C C . GLY A 1 116 ? 2.187 -11.593 -22.707 1.00 97.88 116 GLY A C 1
ATOM 891 O O . GLY A 1 116 ? 2.594 -11.798 -23.847 1.00 97.88 116 GLY A O 1
ATOM 892 N N . VAL A 1 117 ? 2.218 -10.378 -22.151 1.00 97.75 117 VAL A N 1
ATOM 893 C CA . VAL A 1 117 ? 2.741 -9.187 -22.843 1.00 97.75 117 VAL A CA 1
ATOM 894 C C . VAL A 1 117 ? 4.195 -9.394 -23.246 1.00 97.75 117 VAL A C 1
ATOM 896 O O . VAL A 1 117 ? 4.526 -9.162 -24.401 1.00 97.75 117 VAL A O 1
ATOM 899 N N . ALA A 1 118 ? 5.047 -9.867 -22.336 1.00 96.50 118 ALA A N 1
ATOM 900 C CA . ALA A 1 118 ? 6.445 -10.144 -22.628 1.00 96.50 118 ALA A CA 1
ATOM 901 C C . ALA A 1 118 ? 6.565 -11.164 -23.759 1.00 96.50 118 ALA A C 1
ATOM 903 O O . ALA A 1 118 ? 7.291 -10.898 -24.700 1.00 96.50 118 ALA A O 1
ATOM 904 N N . PHE A 1 119 ? 5.808 -12.262 -23.739 1.00 97.38 119 PHE A N 1
ATOM 905 C CA . PHE A 1 119 ? 5.853 -13.278 -24.793 1.00 97.38 119 PHE A CA 1
ATOM 906 C C . PHE A 1 119 ? 5.553 -12.715 -26.193 1.00 97.38 119 PHE A C 1
ATOM 908 O O . PHE A 1 119 ? 6.299 -12.987 -27.130 1.00 97.38 119 PHE A O 1
ATOM 915 N N . TYR A 1 120 ? 4.501 -11.903 -26.343 1.00 97.50 120 TYR A N 1
ATOM 916 C CA . TYR A 1 120 ? 4.117 -11.347 -27.650 1.00 97.50 120 TYR A CA 1
ATOM 917 C C . TYR A 1 120 ? 4.926 -10.109 -28.054 1.00 97.50 120 TYR A C 1
ATOM 919 O O . TYR A 1 120 ? 5.183 -9.898 -29.238 1.00 97.50 120 TYR A O 1
ATOM 927 N N . ALA A 1 121 ? 5.312 -9.275 -27.089 1.00 97.06 121 ALA A N 1
ATOM 928 C CA . ALA A 1 121 ? 5.988 -8.008 -27.340 1.00 97.06 121 ALA A CA 1
ATOM 929 C C . ALA A 1 121 ? 7.520 -8.112 -27.289 1.00 97.06 121 ALA A C 1
ATOM 931 O O . ALA A 1 121 ? 8.182 -7.127 -27.605 1.00 97.06 121 ALA A O 1
ATOM 932 N N . TRP A 1 122 ? 8.096 -9.266 -26.920 1.00 97.69 122 TRP A N 1
ATOM 933 C CA . TRP A 1 122 ? 9.544 -9.426 -26.731 1.00 97.69 122 TRP A CA 1
ATOM 934 C C . TRP A 1 122 ? 10.342 -8.961 -27.948 1.00 97.69 122 TRP A C 1
ATOM 936 O O . TRP A 1 122 ? 11.093 -7.988 -27.881 1.00 97.69 122 TRP A O 1
ATOM 946 N N . THR A 1 123 ? 10.136 -9.633 -29.080 1.00 97.38 123 THR A N 1
ATOM 947 C CA . THR A 1 123 ? 10.833 -9.354 -30.333 1.00 97.38 123 THR A CA 1
ATOM 948 C C . THR A 1 123 ? 10.615 -7.915 -30.802 1.00 97.38 123 THR A C 1
ATOM 950 O O . THR A 1 123 ? 11.610 -7.194 -30.876 1.00 97.38 123 THR A O 1
ATOM 953 N N . PRO A 1 124 ? 9.371 -7.423 -31.008 1.00 97.94 124 PRO A N 1
ATOM 954 C CA . PRO A 1 124 ? 9.175 -6.074 -31.539 1.00 97.94 124 PRO A CA 1
ATOM 955 C C . PRO A 1 124 ? 9.728 -4.981 -30.617 1.00 97.94 124 PRO A C 1
ATOM 957 O O . PRO A 1 124 ? 10.241 -3.979 -31.107 1.00 97.94 124 PRO A O 1
ATOM 960 N N . VAL A 1 125 ? 9.677 -5.159 -29.291 1.00 97.81 125 VAL A N 1
ATOM 961 C CA . VAL A 1 125 ? 10.249 -4.185 -28.348 1.00 97.81 125 VAL A CA 1
ATOM 962 C C . VAL A 1 125 ? 11.772 -4.211 -28.386 1.00 97.81 125 VAL A C 1
ATOM 964 O O . VAL A 1 125 ? 12.385 -3.150 -28.459 1.00 97.81 125 VAL A O 1
ATOM 967 N N . THR A 1 126 ? 12.403 -5.387 -28.357 1.00 97.50 126 THR A N 1
ATOM 968 C CA . THR A 1 126 ? 13.874 -5.470 -28.387 1.00 97.50 126 THR A CA 1
ATOM 969 C C . THR A 1 126 ? 14.460 -4.985 -29.711 1.00 97.50 126 THR A C 1
ATOM 971 O O . THR A 1 126 ? 15.478 -4.296 -29.698 1.00 97.50 126 THR A O 1
ATOM 974 N N . GLU A 1 127 ? 13.798 -5.259 -30.837 1.00 97.00 127 GLU A N 1
ATOM 975 C CA . GLU A 1 127 ? 14.183 -4.746 -32.154 1.00 97.00 127 GLU A CA 1
ATOM 976 C C . GLU A 1 127 ? 14.006 -3.232 -32.238 1.00 97.00 127 GLU A C 1
ATOM 978 O O . GLU A 1 127 ? 14.914 -2.533 -32.684 1.00 97.00 127 GLU A O 1
ATOM 983 N N . TRP A 1 128 ? 12.876 -2.708 -31.754 1.00 97.69 128 TRP A N 1
ATOM 984 C CA . TRP A 1 128 ? 12.646 -1.267 -31.696 1.00 97.69 128 TRP A CA 1
ATOM 985 C C . TRP A 1 128 ? 13.688 -0.560 -30.819 1.00 97.69 128 TRP A C 1
ATOM 987 O O . TRP A 1 128 ? 14.242 0.460 -31.227 1.00 97.69 128 TRP A O 1
ATOM 997 N N . LEU A 1 129 ? 14.012 -1.119 -29.649 1.00 97.06 129 LEU A N 1
ATOM 998 C CA . LEU A 1 129 ? 15.054 -0.594 -28.763 1.00 97.06 129 LEU A CA 1
ATOM 999 C C . LEU A 1 129 ? 16.436 -0.654 -29.417 1.00 97.06 129 LEU A C 1
ATOM 1001 O O . LEU A 1 129 ? 17.180 0.323 -29.352 1.00 97.06 129 LEU A O 1
ATOM 1005 N N . TYR A 1 130 ? 16.781 -1.767 -30.066 1.00 96.12 130 TYR A N 1
ATOM 1006 C CA . TYR A 1 130 ? 18.050 -1.905 -30.777 1.00 96.12 130 TYR A CA 1
ATOM 1007 C C . TYR A 1 130 ? 18.157 -0.893 -31.919 1.00 96.12 130 TYR A C 1
ATOM 1009 O O . TYR A 1 130 ? 19.165 -0.194 -32.025 1.00 96.12 130 TYR A O 1
ATOM 1017 N N . ALA A 1 131 ? 17.096 -0.732 -32.713 1.00 95.81 131 ALA A N 1
ATOM 1018 C CA . ALA A 1 131 ? 17.028 0.273 -33.766 1.00 95.81 131 ALA A CA 1
ATOM 1019 C C . ALA A 1 131 ? 17.193 1.691 -33.196 1.00 95.81 131 ALA A C 1
ATOM 1021 O O . ALA A 1 131 ? 18.017 2.458 -33.697 1.00 95.81 131 ALA A O 1
ATOM 1022 N N . ALA A 1 132 ? 16.493 2.019 -32.106 1.00 95.81 132 ALA A N 1
ATOM 1023 C CA . ALA A 1 132 ? 16.593 3.316 -31.442 1.00 95.81 132 ALA A CA 1
ATOM 1024 C C . ALA A 1 132 ? 18.018 3.612 -30.943 1.00 95.81 132 ALA A C 1
ATOM 1026 O O . ALA A 1 132 ? 18.531 4.704 -31.180 1.00 95.81 132 ALA A O 1
ATOM 1027 N N . VAL A 1 133 ? 18.676 2.636 -30.306 1.00 94.81 133 VAL A N 1
ATOM 1028 C CA . VAL A 1 133 ? 20.062 2.764 -29.826 1.00 94.81 133 VAL A CA 1
ATOM 1029 C C . VAL A 1 133 ? 21.044 2.871 -30.995 1.00 94.81 133 VAL A C 1
ATOM 1031 O O . VAL A 1 133 ? 21.951 3.699 -30.961 1.00 94.81 133 VAL A O 1
ATOM 1034 N N . SER A 1 134 ? 20.851 2.085 -32.056 1.00 92.75 134 SER A N 1
ATOM 1035 C CA . SER A 1 134 ? 21.703 2.127 -33.252 1.00 92.75 134 SER A CA 1
ATOM 1036 C C . SER A 1 134 ? 21.582 3.441 -34.032 1.00 92.75 134 SER A C 1
ATOM 1038 O O . SER A 1 134 ? 22.545 3.869 -34.664 1.00 92.75 134 SER A O 1
ATOM 1040 N N . GLY A 1 135 ? 20.434 4.121 -33.936 1.00 93.12 135 GLY A N 1
ATOM 1041 C CA . GLY A 1 135 ? 20.205 5.435 -34.535 1.00 93.12 135 GLY A CA 1
ATOM 1042 C C . GLY A 1 135 ? 20.942 6.584 -33.839 1.00 93.12 135 GLY A C 1
ATOM 1043 O O . GLY A 1 135 ? 21.008 7.685 -34.385 1.00 93.12 135 GLY A O 1
ATOM 1044 N N . TRP A 1 136 ? 21.505 6.371 -32.646 1.00 93.75 136 TRP A N 1
ATOM 1045 C CA . TRP A 1 136 ? 22.278 7.400 -31.951 1.00 93.75 136 TRP A CA 1
ATOM 1046 C C . TRP A 1 136 ? 23.655 7.558 -32.588 1.00 93.75 136 TRP A C 1
ATOM 1048 O O . TRP A 1 136 ? 24.437 6.613 -32.623 1.00 93.75 136 TRP A O 1
ATOM 1058 N N . SER A 1 137 ? 23.996 8.773 -33.025 1.00 88.69 137 SER A N 1
ATOM 1059 C CA . SER A 1 137 ? 25.244 9.064 -33.751 1.00 88.69 137 SER A CA 1
ATOM 1060 C C . SER A 1 137 ? 26.518 8.627 -33.018 1.00 88.69 137 SER A C 1
ATOM 1062 O O . SER A 1 137 ? 27.486 8.233 -33.663 1.00 88.69 137 SER A O 1
ATOM 1064 N N . PHE A 1 138 ? 26.519 8.651 -31.681 1.00 87.81 138 PHE A N 1
ATOM 1065 C CA . PHE A 1 138 ? 27.670 8.232 -30.879 1.00 87.81 138 PHE A CA 1
ATOM 1066 C C . PHE A 1 138 ? 27.792 6.707 -30.701 1.00 87.81 138 PHE A C 1
ATOM 1068 O O . PHE A 1 138 ? 28.900 6.222 -30.492 1.00 87.81 138 PHE A O 1
ATOM 1075 N N . VAL A 1 139 ? 26.687 5.950 -30.780 1.00 87.19 139 VAL A N 1
ATOM 1076 C CA . VAL A 1 139 ? 26.673 4.482 -30.584 1.00 87.19 139 VAL A CA 1
ATOM 1077 C C . VAL A 1 139 ? 26.664 3.749 -31.921 1.00 87.19 139 VAL A C 1
ATOM 1079 O O . VAL A 1 139 ? 27.354 2.745 -32.079 1.00 87.19 139 VAL A O 1
ATOM 1082 N N . GLY A 1 140 ? 25.912 4.259 -32.898 1.00 86.44 140 GLY A N 1
ATOM 1083 C CA . GLY A 1 140 ? 25.703 3.635 -34.202 1.00 86.44 140 GLY A CA 1
ATOM 1084 C C . GLY A 1 140 ? 27.007 3.337 -34.934 1.00 86.44 140 GLY A C 1
ATOM 1085 O O . GLY A 1 140 ? 27.182 2.232 -35.437 1.00 86.44 140 GLY A O 1
ATOM 1086 N N . GLY A 1 141 ? 27.969 4.268 -34.899 1.00 85.81 141 GLY A N 1
ATOM 1087 C CA . GLY A 1 141 ? 29.288 4.061 -35.506 1.00 85.81 141 GLY A CA 1
ATOM 1088 C C . GLY A 1 141 ? 30.091 2.926 -34.857 1.00 85.81 141 GLY A C 1
ATOM 1089 O O . GLY A 1 141 ? 30.784 2.184 -35.550 1.00 85.81 141 GLY A O 1
ATOM 1090 N N . TRP A 1 142 ? 29.972 2.750 -33.537 1.00 87.88 142 TRP A N 1
ATOM 1091 C CA . TRP A 1 142 ? 30.660 1.686 -32.794 1.00 87.88 142 TRP A CA 1
ATOM 1092 C C . TRP A 1 142 ? 29.994 0.328 -33.024 1.00 87.88 142 TRP A C 1
ATOM 1094 O O . TRP A 1 142 ? 30.676 -0.687 -33.147 1.00 87.88 142 TRP A O 1
ATOM 1104 N N . LEU A 1 143 ? 28.662 0.329 -33.121 1.00 90.75 143 LEU A N 1
ATOM 1105 C CA . LEU A 1 143 ? 27.843 -0.830 -33.467 1.00 90.75 143 LEU A CA 1
ATOM 1106 C C . LEU A 1 143 ? 28.152 -1.343 -34.877 1.00 90.75 143 LEU A C 1
ATOM 1108 O O . LEU A 1 143 ? 28.314 -2.544 -35.062 1.00 90.75 143 LEU A O 1
ATOM 1112 N N . SER A 1 144 ? 28.289 -0.445 -35.859 1.00 87.31 144 SER A N 1
ATOM 1113 C CA . SER A 1 144 ? 28.604 -0.820 -37.244 1.00 87.31 144 SER A CA 1
ATOM 1114 C C . SER A 1 144 ? 30.049 -1.280 -37.453 1.00 87.31 144 SER A C 1
ATOM 1116 O O . SER A 1 144 ? 30.348 -1.898 -38.469 1.00 87.31 144 SER A O 1
ATOM 1118 N N . ALA A 1 145 ? 30.955 -0.967 -36.522 1.00 90.56 145 ALA A N 1
ATOM 1119 C CA . ALA A 1 145 ? 32.375 -1.286 -36.647 1.00 90.56 145 ALA A CA 1
ATOM 1120 C C . ALA A 1 145 ? 32.720 -2.734 -36.252 1.00 90.56 145 ALA A C 1
ATOM 1122 O O . ALA A 1 145 ? 33.786 -3.221 -36.623 1.00 90.56 145 ALA A O 1
ATOM 1123 N N . SER A 1 146 ? 31.863 -3.415 -35.480 1.00 94.25 146 SER A N 1
ATOM 1124 C CA . SER A 1 146 ? 32.122 -4.779 -35.010 1.00 94.25 146 SER A CA 1
ATOM 1125 C C . SER A 1 146 ? 30.835 -5.556 -34.728 1.00 94.25 146 SER A C 1
ATOM 1127 O O . SER A 1 146 ? 30.029 -5.162 -33.882 1.00 94.25 146 SER A O 1
ATOM 1129 N N . GLU A 1 147 ? 30.694 -6.725 -35.356 1.00 93.31 147 GLU A N 1
ATOM 1130 C CA . GLU A 1 147 ? 29.575 -7.649 -35.122 1.00 93.31 147 GLU A CA 1
ATOM 1131 C C . GLU A 1 147 ? 29.502 -8.130 -33.664 1.00 93.31 147 GLU A C 1
ATOM 1133 O O . GLU A 1 147 ? 28.414 -8.306 -33.113 1.00 93.31 147 GLU A O 1
ATOM 1138 N N . THR A 1 148 ? 30.650 -8.292 -32.997 1.00 94.12 148 THR A N 1
ATOM 1139 C CA . THR A 1 148 ? 30.685 -8.713 -31.588 1.00 94.12 148 THR A CA 1
ATOM 1140 C C . THR A 1 148 ? 30.124 -7.631 -30.669 1.00 94.12 148 THR A C 1
ATOM 1142 O O . THR A 1 148 ? 29.373 -7.940 -29.745 1.00 94.12 148 THR A O 1
ATOM 1145 N N . THR A 1 149 ? 30.412 -6.357 -30.954 1.00 91.75 149 THR A N 1
ATOM 1146 C CA . THR A 1 149 ? 29.856 -5.214 -30.217 1.00 91.75 149 THR A CA 1
ATOM 1147 C C . THR A 1 149 ? 28.341 -5.148 -30.390 1.00 91.75 149 THR A C 1
ATOM 1149 O O . THR A 1 149 ? 27.620 -4.964 -29.408 1.00 91.75 149 THR A O 1
ATOM 1152 N N . ALA A 1 150 ? 27.845 -5.367 -31.610 1.00 93.50 150 ALA A N 1
ATOM 1153 C CA . ALA A 1 150 ? 26.414 -5.429 -31.892 1.00 93.50 150 ALA A CA 1
ATOM 1154 C C . ALA A 1 150 ? 25.700 -6.549 -31.123 1.00 93.50 150 ALA A C 1
ATOM 1156 O O . ALA A 1 150 ? 24.680 -6.297 -30.477 1.00 93.50 150 ALA A O 1
ATOM 1157 N N . ALA A 1 151 ? 26.272 -7.755 -31.110 1.00 94.75 151 ALA A N 1
ATOM 1158 C CA . ALA A 1 151 ? 25.727 -8.878 -30.352 1.00 94.75 151 ALA A CA 1
ATOM 1159 C C . ALA A 1 151 ? 25.679 -8.592 -28.841 1.00 94.75 151 ALA A C 1
ATOM 1161 O O . ALA A 1 151 ? 24.668 -8.863 -28.191 1.00 94.75 151 ALA A O 1
ATOM 1162 N N . ILE A 1 152 ? 26.737 -7.993 -28.280 1.00 94.62 152 ILE A N 1
ATOM 1163 C CA . ILE A 1 152 ? 26.785 -7.612 -26.860 1.00 94.62 152 ILE A CA 1
ATOM 1164 C C . ILE A 1 152 ? 25.675 -6.608 -26.531 1.00 94.62 152 ILE A C 1
ATOM 1166 O O . ILE A 1 152 ? 24.941 -6.802 -25.563 1.00 94.62 152 ILE A O 1
ATOM 1170 N N . VAL A 1 153 ? 25.519 -5.554 -27.337 1.00 94.19 153 VAL A N 1
ATOM 1171 C CA . VAL A 1 153 ? 24.481 -4.534 -27.118 1.00 94.19 153 VAL A CA 1
ATOM 1172 C C . VAL A 1 153 ? 23.083 -5.143 -27.190 1.00 94.19 153 VAL A C 1
ATOM 1174 O O . VAL A 1 153 ? 22.249 -4.837 -26.340 1.00 94.19 153 VAL A O 1
ATOM 1177 N N . LEU A 1 154 ? 22.829 -6.049 -28.136 1.00 95.44 154 LEU A N 1
ATOM 1178 C CA . LEU A 1 154 ? 21.547 -6.746 -28.223 1.00 95.44 154 LEU A CA 1
ATOM 1179 C C . LEU A 1 154 ? 21.246 -7.559 -26.953 1.00 95.44 154 LEU A C 1
ATOM 1181 O O . LEU A 1 154 ? 20.142 -7.471 -26.418 1.00 95.44 154 LEU A O 1
ATOM 1185 N N . VAL A 1 155 ? 22.224 -8.304 -26.429 1.00 97.00 155 VAL A N 1
ATOM 1186 C CA . VAL A 1 155 ? 22.069 -9.050 -25.167 1.00 97.00 155 VAL A CA 1
ATOM 1187 C C . VAL A 1 155 ? 21.788 -8.103 -23.997 1.00 97.00 155 VAL A C 1
ATOM 1189 O O . VAL A 1 155 ? 20.900 -8.373 -23.188 1.00 97.00 155 VAL A O 1
ATOM 1192 N N . LEU A 1 156 ? 22.482 -6.963 -23.920 1.00 97.00 156 LEU A N 1
ATOM 1193 C CA . LEU A 1 156 ? 22.224 -5.951 -22.891 1.00 97.00 156 LEU A CA 1
ATOM 1194 C C . LEU A 1 156 ? 20.801 -5.387 -22.987 1.00 97.00 156 LEU A C 1
ATOM 1196 O O . LEU A 1 156 ? 20.143 -5.232 -21.960 1.00 97.00 156 LEU A O 1
ATOM 1200 N N . ILE A 1 157 ? 20.302 -5.133 -24.199 1.00 97.44 157 ILE A N 1
ATOM 1201 C CA . ILE A 1 157 ? 18.919 -4.692 -24.429 1.00 97.44 157 ILE A CA 1
ATOM 1202 C C . ILE A 1 157 ? 17.925 -5.764 -23.978 1.00 97.44 157 ILE A C 1
ATOM 1204 O O . ILE A 1 157 ? 16.940 -5.430 -23.320 1.00 97.44 157 ILE A O 1
ATOM 1208 N N . GLN A 1 158 ? 18.177 -7.043 -24.266 1.00 97.19 158 GLN A N 1
ATOM 1209 C CA . GLN A 1 158 ? 17.317 -8.140 -23.809 1.00 97.19 158 GLN A CA 1
ATOM 1210 C C . GLN A 1 158 ? 17.259 -8.220 -22.280 1.00 97.19 158 GLN A C 1
ATOM 1212 O O . GLN A 1 158 ? 16.173 -8.300 -21.705 1.00 97.19 158 GLN A O 1
ATOM 1217 N N . ILE A 1 159 ? 18.412 -8.134 -21.610 1.00 97.88 159 ILE A N 1
ATOM 1218 C CA . ILE A 1 159 ? 18.487 -8.129 -20.143 1.00 97.88 159 ILE A CA 1
ATOM 1219 C C . ILE A 1 159 ? 17.758 -6.907 -19.574 1.00 97.88 159 ILE A C 1
ATOM 1221 O O . ILE A 1 159 ? 16.951 -7.052 -18.657 1.00 97.88 159 ILE A O 1
ATOM 1225 N N . ALA A 1 160 ? 17.996 -5.715 -20.126 1.00 97.00 160 ALA A N 1
ATOM 1226 C CA . ALA A 1 160 ? 17.329 -4.489 -19.694 1.00 97.00 160 ALA A CA 1
ATOM 1227 C C . ALA A 1 160 ? 15.806 -4.565 -19.888 1.00 97.00 160 ALA A C 1
ATOM 1229 O O . ALA A 1 160 ? 15.053 -4.158 -19.005 1.00 97.00 160 ALA A O 1
ATOM 1230 N N . THR A 1 161 ? 15.349 -5.145 -21.000 1.00 96.25 161 THR A N 1
ATOM 1231 C CA . THR A 1 161 ? 13.924 -5.350 -21.297 1.00 96.25 161 THR A CA 1
ATOM 1232 C C . THR A 1 161 ? 13.290 -6.324 -20.304 1.00 96.25 161 THR A C 1
ATOM 1234 O O . THR A 1 161 ? 12.259 -5.998 -19.721 1.00 96.25 161 THR A O 1
ATOM 1237 N N . ALA A 1 162 ? 13.923 -7.473 -20.024 1.00 96.19 162 ALA A N 1
ATOM 1238 C CA . ALA A 1 162 ? 13.473 -8.390 -18.968 1.00 96.19 162 ALA A CA 1
ATOM 1239 C C . ALA A 1 162 ? 13.405 -7.697 -17.602 1.00 96.19 162 ALA A C 1
ATOM 1241 O O . ALA A 1 162 ? 12.420 -7.840 -16.876 1.00 96.19 162 ALA A O 1
ATOM 1242 N N . LEU A 1 163 ? 14.441 -6.931 -17.251 1.00 96.94 163 LEU A N 1
ATOM 1243 C CA . LEU A 1 163 ? 14.510 -6.240 -15.969 1.00 96.94 163 LEU A CA 1
ATOM 1244 C C . LEU A 1 163 ? 13.413 -5.177 -15.838 1.00 96.94 163 LEU A C 1
ATOM 1246 O O . LEU A 1 163 ? 12.878 -5.011 -14.747 1.00 96.94 163 LEU A O 1
ATOM 1250 N N . LEU A 1 164 ? 13.041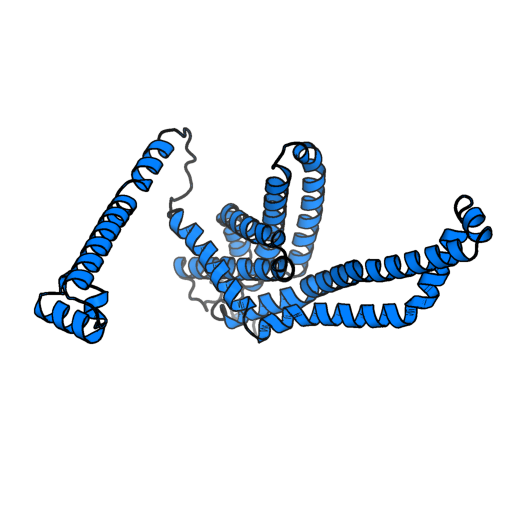 -4.505 -16.933 1.00 96.00 164 LEU A N 1
ATOM 1251 C CA . LEU A 1 164 ? 11.965 -3.512 -16.972 1.00 96.00 164 LEU A CA 1
ATOM 1252 C C . LEU A 1 164 ? 10.572 -4.126 -16.747 1.00 96.00 164 LEU A C 1
ATOM 1254 O O . LEU A 1 164 ? 9.698 -3.462 -16.191 1.00 96.00 164 LEU A O 1
ATOM 1258 N N . VAL A 1 165 ? 10.358 -5.396 -17.104 1.00 96.50 165 VAL A N 1
ATOM 1259 C CA . VAL A 1 165 ? 9.086 -6.091 -16.833 1.00 96.50 165 VAL A CA 1
ATOM 1260 C C . VAL A 1 165 ? 8.834 -6.223 -15.326 1.00 96.50 165 VAL A C 1
ATOM 1262 O O . VAL A 1 165 ? 7.694 -6.105 -14.884 1.00 96.50 165 VAL A O 1
ATOM 1265 N N . VAL A 1 166 ? 9.875 -6.396 -14.507 1.00 95.62 166 VAL A N 1
ATOM 1266 C CA . VAL A 1 166 ? 9.746 -6.577 -13.048 1.00 95.62 166 VAL A CA 1
ATOM 1267 C C . VAL A 1 166 ? 9.061 -5.392 -12.338 1.00 95.62 166 VAL A C 1
ATOM 1269 O O . VAL A 1 166 ? 8.063 -5.624 -11.648 1.00 95.62 166 VAL A O 1
ATOM 1272 N N . PRO A 1 167 ? 9.521 -4.127 -12.465 1.00 95.88 167 PRO A N 1
ATOM 1273 C CA . PRO A 1 167 ? 8.837 -2.992 -11.851 1.00 95.88 167 PRO A CA 1
ATOM 1274 C C . PRO A 1 167 ? 7.441 -2.767 -12.441 1.00 95.88 167 PRO A C 1
ATOM 1276 O O . PRO A 1 167 ? 6.549 -2.340 -11.713 1.00 95.88 167 PRO A O 1
ATOM 1279 N N . LEU A 1 168 ? 7.215 -3.096 -13.717 1.00 96.56 168 LEU A N 1
ATOM 1280 C CA . LEU A 1 168 ? 5.893 -2.999 -14.340 1.00 96.56 168 LEU A CA 1
ATOM 1281 C C . LEU A 1 168 ? 4.901 -3.997 -13.725 1.00 96.56 168 LEU A C 1
ATOM 1283 O O . LEU A 1 168 ? 3.814 -3.598 -13.303 1.00 96.56 168 LEU A O 1
ATOM 1287 N N . VAL A 1 169 ? 5.310 -5.260 -13.564 1.00 97.00 169 VAL A N 1
ATOM 1288 C CA . VAL A 1 169 ? 4.562 -6.283 -12.814 1.00 97.00 169 VAL A CA 1
ATOM 1289 C C . VAL A 1 169 ? 4.256 -5.792 -11.406 1.00 97.00 169 VAL A C 1
ATOM 1291 O O . VAL A 1 169 ? 3.110 -5.870 -10.969 1.00 97.00 169 VAL A O 1
ATOM 1294 N N . TYR A 1 170 ? 5.262 -5.268 -10.702 1.00 93.69 170 TYR A N 1
ATOM 1295 C CA . TYR A 1 170 ? 5.109 -4.781 -9.335 1.00 93.69 170 TYR A CA 1
ATOM 1296 C C . TYR A 1 170 ? 4.086 -3.640 -9.235 1.00 93.69 170 TYR A C 1
ATOM 1298 O O . TYR A 1 170 ? 3.191 -3.700 -8.394 1.00 93.69 170 TYR A O 1
ATOM 1306 N N . VAL A 1 171 ? 4.170 -2.627 -10.106 1.00 94.12 171 VAL A N 1
ATOM 1307 C CA . VAL A 1 171 ? 3.231 -1.493 -10.118 1.00 94.12 171 VAL A CA 1
ATOM 1308 C C . VAL A 1 171 ? 1.815 -1.961 -10.450 1.00 94.12 171 VAL A C 1
ATOM 1310 O O . VAL A 1 171 ? 0.875 -1.591 -9.747 1.00 94.12 171 VAL A O 1
ATOM 1313 N N . THR A 1 172 ? 1.644 -2.813 -11.467 1.00 95.94 172 THR A N 1
ATOM 1314 C CA . THR A 1 172 ? 0.328 -3.375 -11.812 1.00 95.94 172 THR A CA 1
ATOM 1315 C C . THR A 1 172 ? -0.248 -4.199 -10.659 1.00 95.94 172 THR A C 1
ATOM 1317 O O . THR A 1 172 ? -1.405 -4.004 -10.288 1.00 95.94 172 THR A O 1
ATOM 1320 N N . ALA A 1 173 ? 0.553 -5.069 -10.040 1.00 94.75 173 ALA A N 1
ATOM 1321 C CA . ALA A 1 173 ? 0.145 -5.858 -8.882 1.00 94.75 173 ALA A CA 1
ATOM 1322 C C . ALA A 1 173 ? -0.279 -4.962 -7.709 1.00 94.75 173 ALA A C 1
ATOM 1324 O O . ALA A 1 173 ? -1.354 -5.156 -7.144 1.00 94.75 173 ALA A O 1
ATOM 1325 N N . ALA A 1 174 ? 0.528 -3.952 -7.373 1.00 90.31 174 ALA A N 1
ATOM 1326 C CA . ALA A 1 174 ? 0.232 -3.012 -6.297 1.00 90.31 174 ALA A CA 1
ATOM 1327 C C . ALA A 1 174 ? -1.068 -2.235 -6.557 1.00 90.31 174 ALA A C 1
ATOM 1329 O O . ALA A 1 174 ? -1.887 -2.095 -5.647 1.00 90.31 174 ALA A O 1
ATOM 1330 N N . MET A 1 175 ? -1.302 -1.788 -7.797 1.00 91.94 175 MET A N 1
ATOM 1331 C CA . MET A 1 175 ? -2.557 -1.135 -8.179 1.00 91.94 175 MET A CA 1
ATOM 1332 C C . MET A 1 175 ? -3.757 -2.072 -8.037 1.00 91.94 175 MET A C 1
ATOM 1334 O O . MET A 1 175 ? -4.766 -1.670 -7.460 1.00 91.94 175 MET A O 1
ATOM 1338 N N . LEU A 1 176 ? -3.665 -3.318 -8.508 1.00 93.56 176 LEU A N 1
ATOM 1339 C CA . LEU A 1 176 ? -4.754 -4.291 -8.377 1.00 93.56 176 LEU A CA 1
ATOM 1340 C C . LEU A 1 176 ? -5.046 -4.633 -6.908 1.00 93.56 176 LEU A C 1
ATOM 1342 O O . LEU A 1 176 ? -6.206 -4.713 -6.504 1.00 93.56 176 LEU A O 1
ATOM 1346 N N . VAL A 1 177 ? -4.009 -4.781 -6.080 1.00 91.75 177 VAL A N 1
ATOM 1347 C CA . VAL A 1 177 ? -4.171 -5.006 -4.638 1.00 91.75 177 VAL A CA 1
ATOM 1348 C C . VAL A 1 177 ? -4.851 -3.809 -3.971 1.00 91.75 177 VAL A C 1
ATOM 1350 O O . VAL A 1 177 ? -5.798 -3.992 -3.209 1.00 91.75 177 VAL A O 1
ATOM 1353 N N . ALA A 1 178 ? -4.412 -2.586 -4.269 1.00 87.81 178 ALA A N 1
ATOM 1354 C CA . ALA A 1 178 ? -4.973 -1.377 -3.671 1.00 87.81 178 ALA A CA 1
ATOM 1355 C C . ALA A 1 178 ? -6.427 -1.120 -4.101 1.00 87.81 178 ALA A C 1
ATOM 1357 O O . ALA A 1 178 ? -7.245 -0.709 -3.281 1.00 87.81 178 ALA A O 1
ATOM 1358 N N . THR A 1 179 ? -6.751 -1.367 -5.373 1.00 88.62 179 THR A N 1
ATOM 1359 C CA . THR A 1 179 ? -8.070 -1.058 -5.952 1.00 88.62 179 THR A CA 1
ATOM 1360 C C . THR A 1 179 ? -9.102 -2.161 -5.746 1.00 88.62 179 THR A C 1
ATOM 1362 O O . THR A 1 179 ? -10.282 -1.855 -5.607 1.00 88.62 179 THR A O 1
ATOM 1365 N N . VAL A 1 180 ? -8.683 -3.430 -5.707 1.00 91.44 180 VAL A N 1
ATOM 1366 C CA . VAL A 1 180 ? -9.603 -4.575 -5.646 1.00 91.44 180 VAL A CA 1
ATOM 1367 C C . VAL A 1 180 ? -9.450 -5.351 -4.346 1.00 91.44 180 VAL A C 1
ATOM 1369 O O . VAL A 1 180 ? -10.423 -5.512 -3.611 1.00 91.44 180 VAL A O 1
ATOM 1372 N N . ALA A 1 181 ? -8.247 -5.838 -4.033 1.00 91.38 181 ALA A N 1
ATOM 1373 C CA . ALA A 1 181 ? -8.067 -6.740 -2.895 1.00 91.38 181 ALA A CA 1
ATOM 1374 C C . ALA A 1 181 ? -8.366 -6.056 -1.561 1.00 91.38 181 ALA A C 1
ATOM 1376 O O . ALA A 1 181 ? -9.108 -6.596 -0.742 1.00 91.38 181 ALA A O 1
ATOM 1377 N N . LEU A 1 182 ? -7.814 -4.862 -1.351 1.00 90.31 182 LEU A N 1
ATOM 1378 C CA . LEU A 1 182 ? -7.934 -4.162 -0.084 1.00 90.31 182 LEU A CA 1
ATOM 1379 C C . LEU A 1 182 ? -9.404 -3.870 0.279 1.00 90.31 182 LEU A C 1
ATOM 1381 O O . LEU A 1 182 ? -9.815 -4.323 1.347 1.00 90.31 182 LEU A O 1
ATOM 1385 N N . PRO A 1 183 ? -10.234 -3.225 -0.568 1.00 88.50 183 PRO A N 1
ATOM 1386 C CA . PRO A 1 183 ? -11.650 -3.007 -0.257 1.00 88.50 183 PRO A CA 1
ATOM 1387 C C . PRO A 1 183 ? -12.404 -4.291 0.109 1.00 88.50 183 PRO A C 1
ATOM 1389 O O . PRO A 1 183 ? -13.133 -4.304 1.101 1.00 88.50 183 PRO A O 1
ATOM 1392 N N . LEU A 1 184 ? -12.168 -5.386 -0.625 1.00 91.12 184 LEU A N 1
ATOM 1393 C CA . LEU A 1 184 ? -12.790 -6.686 -0.351 1.00 91.12 184 LEU A CA 1
ATOM 1394 C C . LEU A 1 184 ? -12.388 -7.235 1.025 1.00 91.12 184 LEU A C 1
ATOM 1396 O O . LEU A 1 184 ? -13.233 -7.743 1.762 1.00 91.12 184 LEU A O 1
ATOM 1400 N N . MET A 1 185 ? -11.111 -7.117 1.397 1.00 91.44 185 MET A N 1
ATOM 1401 C CA . MET A 1 185 ? -10.615 -7.548 2.708 1.00 91.44 185 MET A CA 1
ATOM 1402 C C . MET A 1 185 ? -11.232 -6.720 3.842 1.00 91.44 185 MET A C 1
ATOM 1404 O O . MET A 1 185 ? -11.652 -7.282 4.857 1.00 91.44 185 MET A O 1
ATOM 1408 N N . LEU A 1 186 ? -11.322 -5.396 3.672 1.00 89.12 186 LEU A N 1
ATOM 1409 C CA . LEU A 1 186 ? -11.907 -4.502 4.675 1.00 89.12 186 LEU A CA 1
ATOM 1410 C C . LEU A 1 186 ? -13.402 -4.777 4.866 1.00 89.12 186 LEU A C 1
ATOM 1412 O O . LEU A 1 186 ? -13.861 -4.907 6.002 1.00 89.12 186 LEU A O 1
ATOM 1416 N N . GLU A 1 187 ? -14.149 -4.935 3.772 1.00 89.69 187 GLU A N 1
ATOM 1417 C CA . GLU A 1 187 ? -15.571 -5.281 3.816 1.00 89.69 187 GLU A CA 1
ATOM 1418 C C . GLU A 1 187 ? -15.798 -6.650 4.466 1.00 89.69 187 GLU A C 1
ATOM 1420 O O . GLU A 1 187 ? -16.706 -6.810 5.287 1.00 89.69 187 GLU A O 1
ATOM 1425 N N . ARG A 1 188 ? -14.946 -7.637 4.155 1.00 91.25 188 ARG A N 1
ATOM 1426 C CA . ARG A 1 188 ? -15.027 -8.974 4.748 1.00 91.25 188 ARG A CA 1
ATOM 1427 C C . ARG A 1 188 ? -14.855 -8.923 6.262 1.00 91.25 188 ARG A C 1
ATOM 1429 O O . ARG A 1 188 ? -15.693 -9.480 6.965 1.00 91.25 188 ARG A O 1
ATOM 1436 N N . VAL A 1 189 ? -13.819 -8.242 6.758 1.00 92.38 189 VAL A N 1
ATOM 1437 C CA . VAL A 1 189 ? -13.573 -8.105 8.204 1.00 92.38 189 VAL A CA 1
ATOM 1438 C C . VAL A 1 189 ? -14.695 -7.348 8.894 1.00 92.38 189 VAL A C 1
ATOM 1440 O O . VAL A 1 189 ? -15.139 -7.771 9.959 1.00 92.38 189 VAL A O 1
ATOM 1443 N N . ALA A 1 190 ? -15.190 -6.267 8.292 1.00 89.56 190 ALA A N 1
ATOM 1444 C CA . ALA A 1 190 ? -16.322 -5.536 8.841 1.00 89.56 190 ALA A CA 1
ATOM 1445 C C . ALA A 1 190 ? -17.554 -6.441 9.007 1.00 89.56 190 ALA A C 1
A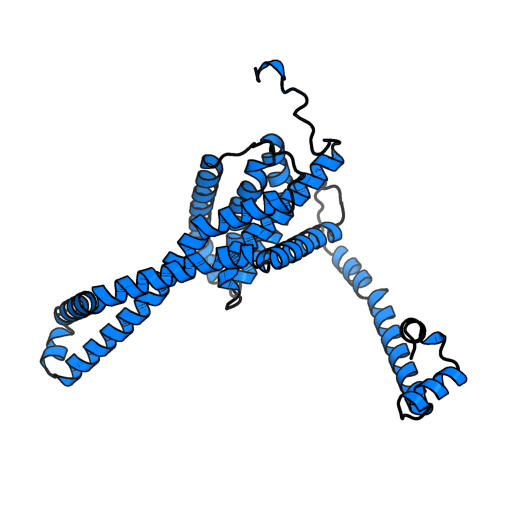TOM 1447 O O . ALA A 1 190 ? -18.166 -6.462 10.070 1.00 89.56 190 ALA A O 1
ATOM 1448 N N . ARG A 1 191 ? -17.869 -7.254 7.991 1.00 89.50 191 ARG A N 1
ATOM 1449 C CA . ARG A 1 191 ? -19.019 -8.167 8.020 1.00 89.50 191 ARG A CA 1
ATOM 1450 C C . ARG A 1 191 ? -18.837 -9.388 8.915 1.00 89.50 191 ARG A C 1
ATOM 1452 O O . ARG A 1 191 ? -19.843 -9.916 9.367 1.00 89.50 191 ARG A O 1
ATOM 1459 N N . THR A 1 192 ? -17.617 -9.885 9.131 1.00 88.88 192 THR A N 1
ATOM 1460 C CA . THR A 1 192 ? -17.406 -11.084 9.965 1.00 88.88 192 THR A CA 1
ATOM 1461 C C . THR A 1 192 ? -17.107 -10.754 11.418 1.00 88.88 192 THR A C 1
ATOM 1463 O O . THR A 1 192 ? -17.670 -11.378 12.310 1.00 88.88 192 THR A O 1
ATOM 1466 N N . ASP A 1 193 ? -16.231 -9.783 11.670 1.00 90.69 193 ASP A N 1
ATOM 1467 C CA . ASP A 1 193 ? -15.666 -9.539 13.004 1.00 90.69 193 ASP A CA 1
ATOM 1468 C C . ASP A 1 193 ? -16.396 -8.400 13.740 1.00 90.69 193 ASP A C 1
ATOM 1470 O O . ASP A 1 193 ? -16.292 -8.265 14.966 1.00 90.69 193 ASP A O 1
ATOM 1474 N N . TYR A 1 194 ? -17.143 -7.588 12.985 1.00 92.50 194 TYR A N 1
ATOM 1475 C CA . TYR A 1 194 ? -17.925 -6.448 13.466 1.00 92.50 194 TYR A CA 1
ATOM 1476 C C . TYR A 1 194 ? -19.372 -6.469 12.955 1.00 92.50 194 TYR A C 1
ATOM 1478 O O . TYR A 1 194 ? -19.995 -5.422 12.811 1.00 92.50 194 TYR A O 1
ATOM 1486 N N . ALA A 1 195 ? -19.909 -7.670 12.708 1.00 87.81 195 ALA A N 1
ATOM 1487 C CA . ALA A 1 195 ? -21.278 -7.894 12.233 1.00 87.81 195 ALA A CA 1
ATOM 1488 C C . ALA A 1 195 ? -22.362 -7.334 13.169 1.00 87.81 195 ALA A C 1
ATOM 1490 O O . ALA A 1 195 ? -23.486 -7.086 12.747 1.00 87.81 195 ALA A O 1
ATOM 1491 N N . ASP A 1 196 ? -22.024 -7.180 14.446 1.00 86.88 196 ASP A N 1
ATOM 1492 C CA . ASP A 1 196 ? -22.864 -6.576 15.468 1.00 86.88 196 ASP A CA 1
ATOM 1493 C C . ASP A 1 196 ? -23.045 -5.070 15.240 1.00 86.88 196 ASP A C 1
ATOM 1495 O O . ASP A 1 196 ? -24.106 -4.547 15.537 1.00 86.88 196 ASP A O 1
ATOM 1499 N N . LEU A 1 197 ? -22.063 -4.355 14.682 1.00 88.25 197 LEU A N 1
ATOM 1500 C CA . LEU A 1 197 ? -22.172 -2.908 14.504 1.00 88.25 197 LEU A CA 1
ATOM 1501 C C . LEU A 1 197 ? -23.214 -2.523 13.450 1.00 88.25 197 LEU A C 1
ATOM 1503 O O . LEU A 1 197 ? -23.035 -2.767 12.257 1.00 88.25 197 LEU A O 1
ATOM 1507 N N . GLU A 1 198 ? -24.238 -1.788 13.884 1.00 85.44 198 GLU A N 1
ATOM 1508 C CA . GLU A 1 198 ? -25.199 -1.154 12.983 1.00 85.44 198 GLU A CA 1
ATOM 1509 C C . GLU A 1 198 ? -24.506 -0.253 11.941 1.00 85.44 198 GLU A C 1
ATOM 1511 O O . GLU A 1 198 ? -23.651 0.585 12.266 1.00 85.44 198 GLU A O 1
ATOM 1516 N N . GLN A 1 199 ? -24.913 -0.401 10.679 1.00 89.00 199 GLN A N 1
ATOM 1517 C CA . GLN A 1 199 ? -24.430 0.406 9.564 1.00 89.00 199 GLN A CA 1
ATOM 1518 C C . GLN A 1 199 ? -25.262 1.677 9.389 1.00 89.00 199 GLN A C 1
ATOM 1520 O O . GLN A 1 199 ? -26.346 1.633 8.814 1.00 89.00 199 GLN A O 1
ATOM 1525 N N . ARG A 1 200 ? -24.720 2.826 9.809 1.00 88.38 200 ARG A N 1
ATOM 1526 C CA . ARG A 1 200 ? -25.386 4.136 9.669 1.00 88.38 200 ARG A CA 1
ATOM 1527 C C . ARG A 1 200 ? -24.976 4.930 8.426 1.00 88.38 200 ARG A C 1
ATOM 1529 O O . ARG A 1 200 ? -25.524 5.998 8.180 1.00 88.38 200 ARG A O 1
ATOM 1536 N N . ARG A 1 201 ? -24.028 4.413 7.629 1.00 86.25 201 ARG A N 1
ATOM 1537 C CA . ARG A 1 201 ? -23.609 4.954 6.315 1.00 86.25 201 ARG A CA 1
ATOM 1538 C C . ARG A 1 201 ? -23.419 6.481 6.291 1.00 86.25 201 ARG A C 1
ATOM 1540 O O . ARG A 1 201 ? -23.876 7.164 5.378 1.00 86.25 201 ARG A O 1
ATOM 1547 N N . GLY A 1 202 ? -22.735 7.030 7.294 1.00 86.00 202 GLY A N 1
ATOM 1548 C CA . GLY A 1 202 ? -22.469 8.466 7.397 1.00 86.00 202 GLY A CA 1
ATOM 1549 C C . GLY A 1 202 ? -21.458 8.996 6.375 1.00 86.00 202 GLY A C 1
ATOM 1550 O O . GLY A 1 202 ? -21.386 10.209 6.165 1.00 86.00 202 GLY A O 1
ATOM 1551 N N . GLY A 1 203 ? -20.676 8.119 5.738 1.00 89.06 203 GLY A N 1
ATOM 1552 C CA . GLY A 1 203 ? -19.749 8.459 4.656 1.00 89.06 203 GLY A CA 1
ATOM 1553 C C . GLY A 1 203 ? -20.230 8.014 3.270 1.00 89.06 203 GLY A C 1
ATOM 1554 O O . GLY A 1 203 ? -21.307 7.449 3.109 1.00 89.06 203 GLY A O 1
ATOM 1555 N N . SER A 1 204 ? -19.423 8.281 2.242 1.00 90.06 204 SER A N 1
ATOM 1556 C CA . SER A 1 204 ? -19.728 7.916 0.853 1.00 90.06 204 SER A CA 1
ATOM 1557 C C . SER A 1 204 ? -18.475 7.493 0.085 1.00 90.06 204 SER A C 1
ATOM 1559 O O . SER A 1 204 ? -17.369 7.931 0.402 1.00 90.06 204 SER A O 1
ATOM 1561 N N . ASN A 1 205 ? -18.643 6.671 -0.957 1.00 87.19 205 ASN A N 1
ATOM 1562 C CA . ASN A 1 205 ? -17.530 6.218 -1.808 1.00 87.19 205 ASN A CA 1
ATOM 1563 C C . ASN A 1 205 ? -16.857 7.395 -2.525 1.00 87.19 205 ASN A C 1
ATOM 1565 O O . ASN A 1 205 ? -15.634 7.460 -2.600 1.00 87.19 205 ASN A O 1
ATOM 1569 N N . LEU A 1 206 ? -17.652 8.372 -2.979 1.00 88.31 206 LEU A N 1
ATOM 1570 C CA . LEU A 1 206 ? -17.134 9.616 -3.552 1.00 88.31 206 LEU A CA 1
ATOM 1571 C C . LEU A 1 206 ? -16.344 10.429 -2.513 1.00 88.31 206 LEU A C 1
ATOM 1573 O O . LEU A 1 206 ? -15.302 10.997 -2.832 1.00 88.31 206 LEU A O 1
ATOM 1577 N N . GLY A 1 207 ? -16.814 10.451 -1.261 1.00 88.56 207 GLY A N 1
ATOM 1578 C CA . GLY A 1 207 ? -16.121 11.092 -0.147 1.00 88.56 207 GLY A CA 1
ATOM 1579 C C . GLY A 1 207 ? -14.776 10.436 0.166 1.00 88.56 207 GLY A C 1
ATOM 1580 O O . GLY A 1 207 ? -13.794 11.148 0.357 1.00 88.56 207 GLY A O 1
ATOM 1581 N N . SER A 1 208 ? -14.712 9.101 0.153 1.00 89.81 208 SER A N 1
ATOM 1582 C CA . SER A 1 208 ? -13.469 8.330 0.316 1.00 89.81 208 SER A CA 1
ATOM 1583 C C . SER A 1 208 ? -12.478 8.628 -0.811 1.00 89.81 208 SER A C 1
ATOM 1585 O O . SER A 1 208 ? -11.345 9.030 -0.543 1.00 89.81 208 SER A O 1
ATOM 1587 N N . ALA A 1 209 ? -12.926 8.548 -2.069 1.00 88.38 209 ALA A N 1
ATOM 1588 C CA . ALA A 1 209 ? -12.088 8.826 -3.232 1.00 88.38 209 ALA A CA 1
ATOM 1589 C C . ALA A 1 209 ? -11.506 10.248 -3.188 1.00 88.38 209 ALA A C 1
ATOM 1591 O O . ALA A 1 209 ? -10.293 10.428 -3.302 1.00 88.38 209 ALA A O 1
ATOM 1592 N N . MET A 1 210 ? -12.348 11.257 -2.938 1.00 91.38 210 MET A N 1
ATOM 1593 C CA . MET A 1 210 ? -11.905 12.648 -2.822 1.00 91.38 210 MET A CA 1
ATOM 1594 C C . MET A 1 210 ? -10.938 12.839 -1.647 1.00 91.38 210 MET A C 1
ATOM 1596 O O . MET A 1 210 ? -9.918 13.513 -1.780 1.00 91.38 210 MET A O 1
ATOM 1600 N N . ASN A 1 211 ? -11.221 12.219 -0.498 1.00 91.38 211 ASN A N 1
ATOM 1601 C CA . ASN A 1 211 ? -10.354 12.278 0.673 1.00 91.38 211 ASN A CA 1
ATOM 1602 C C . ASN A 1 211 ? -8.962 11.693 0.386 1.00 91.38 211 ASN A C 1
ATOM 1604 O O . ASN A 1 211 ? -7.968 12.316 0.760 1.00 91.38 211 ASN A O 1
ATOM 1608 N N . SER A 1 212 ? -8.889 10.558 -0.311 1.00 89.81 212 SER A N 1
ATOM 1609 C CA . SER A 1 212 ? -7.635 9.907 -0.702 1.00 89.81 212 SER A CA 1
ATOM 1610 C C . SER A 1 212 ? -6.863 10.702 -1.759 1.00 89.81 212 SER A C 1
ATOM 1612 O O . SER A 1 212 ? -5.649 10.840 -1.632 1.00 89.81 212 SER A O 1
ATOM 1614 N N . ILE A 1 213 ? -7.541 11.312 -2.740 1.00 92.94 213 ILE A N 1
ATOM 1615 C CA . ILE A 1 213 ? -6.908 12.209 -3.726 1.00 92.94 213 ILE A CA 1
ATOM 1616 C C . ILE A 1 213 ? -6.303 13.430 -3.030 1.00 92.94 213 ILE A C 1
ATOM 1618 O O . ILE A 1 213 ? -5.122 13.723 -3.206 1.00 92.94 213 ILE A O 1
ATOM 1622 N N . VAL A 1 214 ? -7.084 14.120 -2.193 1.00 95.88 214 VAL A N 1
ATOM 1623 C CA . VAL A 1 214 ? -6.605 15.293 -1.445 1.00 95.88 214 VAL A CA 1
ATOM 1624 C C . VAL A 1 214 ? -5.456 14.907 -0.515 1.00 95.88 214 VAL A C 1
ATOM 1626 O O . VAL A 1 214 ? -4.472 15.637 -0.422 1.00 95.88 214 VAL A O 1
ATOM 1629 N N . ALA A 1 215 ? -5.549 13.759 0.163 1.00 94.44 215 ALA A N 1
ATOM 1630 C CA . ALA A 1 215 ? -4.463 13.244 0.989 1.00 94.44 215 ALA A CA 1
ATOM 1631 C C . ALA A 1 215 ? -3.197 12.977 0.163 1.00 94.44 215 ALA A C 1
ATOM 1633 O O . ALA A 1 215 ? -2.117 13.369 0.590 1.00 94.44 215 ALA A O 1
ATOM 1634 N N . GLY A 1 216 ? -3.331 12.378 -1.022 1.00 94.44 216 GLY A N 1
ATOM 1635 C CA . GLY A 1 216 ? -2.224 12.124 -1.941 1.00 94.44 216 GLY A CA 1
ATOM 1636 C C . GLY A 1 216 ? -1.552 13.410 -2.426 1.00 94.44 216 GLY A C 1
ATOM 1637 O O . GLY A 1 216 ? -0.334 13.528 -2.343 1.00 94.44 216 GLY A O 1
ATOM 1638 N N . VAL A 1 217 ? -2.329 14.411 -2.852 1.00 96.81 217 VAL A N 1
ATOM 1639 C CA . VAL A 1 217 ? -1.791 15.719 -3.273 1.00 96.81 217 VAL A CA 1
ATOM 1640 C C . VAL A 1 217 ? -1.046 16.398 -2.124 1.00 96.81 217 VAL A C 1
ATOM 1642 O O . VAL A 1 217 ? 0.098 16.811 -2.291 1.00 96.81 217 VAL A O 1
ATOM 1645 N N . LEU A 1 218 ? -1.654 16.471 -0.936 1.00 97.50 218 LEU A N 1
ATOM 1646 C CA . LEU A 1 218 ? -1.011 17.055 0.244 1.00 97.50 218 LEU A CA 1
ATOM 1647 C C . LEU A 1 218 ? 0.243 16.281 0.667 1.00 97.50 218 LEU A C 1
ATOM 1649 O O . LEU A 1 218 ? 1.221 16.898 1.076 1.00 97.50 218 LEU A O 1
ATOM 1653 N N . PHE A 1 219 ? 0.234 14.952 0.546 1.00 97.44 219 PHE A N 1
ATOM 1654 C CA . PHE A 1 219 ? 1.402 14.114 0.799 1.00 97.44 219 PHE A CA 1
ATOM 1655 C C . PHE A 1 219 ? 2.542 14.442 -0.169 1.00 97.44 219 PHE A C 1
ATOM 1657 O O . PHE A 1 219 ? 3.667 14.631 0.280 1.00 97.44 219 PHE A O 1
ATOM 1664 N N . LEU A 1 220 ? 2.260 14.570 -1.470 1.00 96.62 220 LEU A N 1
ATOM 1665 C CA . LEU A 1 220 ? 3.265 14.941 -2.471 1.00 96.62 220 LEU A CA 1
ATOM 1666 C C . LEU A 1 220 ? 3.832 16.340 -2.213 1.00 96.62 220 LEU A C 1
ATOM 1668 O O . LEU A 1 220 ? 5.047 16.523 -2.252 1.00 96.62 220 LEU A O 1
ATOM 1672 N N . LEU A 1 221 ? 2.978 17.313 -1.884 1.00 97.94 221 LEU A N 1
ATOM 1673 C CA . LEU A 1 221 ? 3.425 18.655 -1.504 1.00 97.94 221 LEU A CA 1
ATOM 1674 C C . LEU A 1 221 ? 4.312 18.611 -0.256 1.00 97.94 221 LEU A C 1
ATOM 1676 O O . LEU A 1 221 ? 5.396 19.188 -0.251 1.00 97.94 221 LEU A O 1
ATOM 1680 N N . ALA A 1 222 ? 3.892 17.891 0.786 1.00 97.38 222 ALA A N 1
ATOM 1681 C CA . ALA A 1 222 ? 4.670 17.739 2.010 1.00 97.38 222 ALA A CA 1
ATOM 1682 C C . ALA A 1 222 ? 6.001 17.011 1.767 1.00 97.38 222 ALA A C 1
ATOM 1684 O O . ALA A 1 222 ? 7.011 17.375 2.365 1.00 97.38 222 ALA A O 1
ATOM 1685 N N . LEU A 1 223 ? 6.030 16.029 0.862 1.00 96.44 223 LEU A N 1
ATOM 1686 C CA . LEU A 1 223 ? 7.245 15.328 0.461 1.00 96.44 223 LEU A CA 1
ATOM 1687 C C . LEU A 1 223 ? 8.238 16.292 -0.200 1.00 96.44 223 LEU A C 1
ATOM 1689 O O . LEU A 1 223 ? 9.392 16.347 0.223 1.00 96.44 223 LEU A O 1
ATOM 1693 N N . VAL A 1 224 ? 7.786 17.099 -1.165 1.00 97.38 224 VAL A N 1
ATOM 1694 C CA . VAL A 1 224 ? 8.620 18.113 -1.837 1.00 97.38 224 VAL A CA 1
ATOM 1695 C C . VAL A 1 224 ? 9.126 19.156 -0.841 1.00 97.38 224 VAL A C 1
ATOM 1697 O O . VAL A 1 224 ? 10.319 19.448 -0.803 1.00 97.38 224 VAL A O 1
ATOM 1700 N N . LEU A 1 225 ? 8.246 19.671 0.019 1.00 97.62 225 LEU A N 1
ATOM 1701 C CA . LEU A 1 225 ? 8.617 20.630 1.062 1.00 97.62 225 LEU A CA 1
ATOM 1702 C C . LEU A 1 225 ? 9.600 20.039 2.079 1.00 97.62 225 LEU A C 1
ATOM 1704 O O . LEU A 1 225 ? 10.376 20.778 2.679 1.00 97.62 225 LEU A O 1
ATOM 1708 N N . SER A 1 226 ? 9.587 18.719 2.273 1.00 97.06 226 SER A N 1
ATOM 1709 C CA . SER A 1 226 ? 10.500 18.055 3.197 1.00 97.06 226 SER A CA 1
ATOM 1710 C C . SER A 1 226 ? 11.919 17.909 2.653 1.00 97.06 226 SER A C 1
ATOM 1712 O O . SER A 1 226 ? 12.820 17.741 3.465 1.00 97.06 226 SER A O 1
ATOM 1714 N N . LEU A 1 227 ? 12.148 18.008 1.334 1.00 96.31 227 LEU A N 1
ATOM 1715 C CA . LEU A 1 227 ? 13.445 17.724 0.695 1.00 96.31 227 LEU A CA 1
ATOM 1716 C C . LEU A 1 227 ? 14.656 18.400 1.370 1.00 96.31 227 LEU A C 1
ATOM 1718 O O . LEU A 1 227 ? 15.645 17.703 1.593 1.00 96.31 227 LEU A O 1
ATOM 1722 N N . PRO A 1 228 ? 14.609 19.685 1.786 1.00 97.12 228 PRO A N 1
ATOM 1723 C CA . PRO A 1 228 ? 15.734 20.309 2.489 1.00 97.12 228 PRO A CA 1
ATOM 1724 C C . PRO A 1 228 ? 16.103 19.605 3.804 1.00 97.12 228 PRO A C 1
ATOM 1726 O O . PRO A 1 228 ? 17.270 19.562 4.185 1.00 97.12 228 PRO A O 1
ATOM 1729 N N . LEU A 1 229 ? 15.122 19.016 4.493 1.00 96.38 229 LEU A N 1
ATOM 1730 C CA . LEU A 1 229 ? 15.323 18.317 5.762 1.00 96.38 229 LEU A CA 1
ATOM 1731 C C . LEU A 1 229 ? 15.977 16.940 5.582 1.00 96.38 229 LEU A C 1
ATOM 1733 O O . LEU A 1 229 ? 16.533 16.415 6.543 1.00 96.38 229 LEU A O 1
ATOM 1737 N N . TRP A 1 230 ? 15.960 16.354 4.378 1.00 94.44 230 TRP A N 1
ATOM 1738 C CA . TRP A 1 230 ? 16.599 15.055 4.112 1.00 94.44 230 TRP A CA 1
ATOM 1739 C C . TRP A 1 230 ? 18.128 15.115 4.193 1.00 94.44 230 TRP A C 1
ATOM 1741 O O . TRP A 1 230 ? 18.763 14.078 4.365 1.00 94.44 230 TRP A O 1
ATOM 1751 N N . LEU A 1 231 ? 18.714 16.316 4.126 1.00 95.75 231 LEU A N 1
ATOM 1752 C CA . LEU A 1 231 ? 20.149 16.539 4.324 1.00 95.75 231 LEU A CA 1
ATOM 1753 C C . LEU A 1 231 ? 20.602 16.236 5.760 1.00 95.75 231 LEU A C 1
ATOM 1755 O O . LEU A 1 231 ? 21.790 16.031 5.999 1.00 95.75 231 LEU A O 1
ATOM 1759 N N . ILE A 1 232 ? 19.672 16.194 6.719 1.00 97.44 232 ILE A N 1
ATOM 1760 C CA . ILE A 1 232 ? 19.961 15.848 8.109 1.00 97.44 232 ILE A CA 1
ATOM 1761 C C . ILE A 1 232 ? 19.989 14.314 8.236 1.00 97.44 232 ILE A C 1
ATOM 1763 O O . ILE A 1 232 ? 18.966 13.662 7.988 1.00 97.44 232 ILE A O 1
ATOM 1767 N N . PRO A 1 233 ? 21.113 13.704 8.665 1.00 96.44 233 PRO A N 1
ATOM 1768 C CA . PRO A 1 233 ? 21.198 12.258 8.847 1.00 96.44 233 PRO A CA 1
ATOM 1769 C C . PRO A 1 233 ? 20.077 11.721 9.749 1.00 96.44 233 PRO A C 1
ATOM 1771 O O . PRO A 1 233 ? 19.861 12.204 10.858 1.00 96.44 233 PRO A O 1
ATOM 1774 N N . GLY A 1 234 ? 19.339 10.722 9.257 1.00 93.12 234 GLY A N 1
ATOM 1775 C CA . GLY A 1 234 ? 18.213 10.098 9.966 1.00 93.12 234 GLY A CA 1
ATOM 1776 C C . GLY A 1 234 ? 16.861 10.813 9.827 1.00 93.12 234 GLY A C 1
ATOM 1777 O O . GLY A 1 234 ? 15.825 10.177 10.037 1.00 93.12 234 GLY A O 1
ATOM 1778 N N . ALA A 1 235 ? 16.824 12.079 9.398 1.00 96.06 235 ALA A N 1
ATOM 1779 C CA . ALA A 1 235 ? 15.567 12.808 9.222 1.00 96.06 235 ALA A CA 1
ATOM 1780 C C . ALA A 1 235 ? 14.683 12.193 8.128 1.00 96.06 235 ALA A C 1
ATOM 1782 O O . ALA A 1 235 ? 13.471 12.114 8.307 1.00 96.06 235 ALA A O 1
ATOM 1783 N N . GLY A 1 236 ? 15.274 11.671 7.046 1.00 94.50 236 GLY A N 1
ATOM 1784 C CA . GLY A 1 236 ? 14.530 11.026 5.957 1.00 94.50 236 GLY A CA 1
ATOM 1785 C C . GLY A 1 236 ? 13.626 9.876 6.422 1.00 94.50 236 GLY A C 1
ATOM 1786 O O . GLY A 1 236 ? 12.481 9.783 5.979 1.00 94.50 236 GLY A O 1
ATOM 1787 N N . LEU A 1 237 ? 14.081 9.044 7.371 1.00 94.12 237 LEU A N 1
ATOM 1788 C CA . LEU A 1 237 ? 13.263 7.962 7.937 1.00 94.12 237 LEU A CA 1
ATOM 1789 C C . LEU A 1 237 ? 12.100 8.521 8.765 1.00 94.12 237 LEU A C 1
ATOM 1791 O O . LEU A 1 237 ? 10.960 8.101 8.580 1.00 94.12 237 LEU A O 1
ATOM 1795 N N . LEU A 1 238 ? 12.372 9.488 9.649 1.00 95.31 238 LEU A N 1
ATOM 1796 C CA . LEU A 1 238 ? 11.340 10.116 10.480 1.00 95.31 238 LEU A CA 1
ATOM 1797 C C . LEU A 1 238 ? 10.282 10.818 9.626 1.00 95.31 238 LEU A C 1
ATOM 1799 O O . LEU A 1 238 ? 9.088 10.636 9.862 1.00 95.31 238 LEU A O 1
ATOM 1803 N N . ILE A 1 239 ? 10.711 11.572 8.613 1.00 96.25 239 ILE A N 1
ATOM 1804 C CA . ILE A 1 239 ? 9.839 12.254 7.654 1.00 96.25 239 ILE A CA 1
ATOM 1805 C C . ILE A 1 239 ? 8.989 11.230 6.911 1.00 96.25 239 ILE A C 1
ATOM 1807 O O . ILE A 1 239 ? 7.767 11.349 6.899 1.00 96.25 239 ILE A O 1
ATOM 1811 N N . SER A 1 240 ? 9.604 10.193 6.346 1.00 94.75 240 SER A N 1
ATOM 1812 C CA . SER A 1 240 ? 8.884 9.209 5.537 1.00 94.75 240 SER A CA 1
ATOM 1813 C C . SER A 1 240 ? 7.872 8.410 6.358 1.00 94.75 240 SER A C 1
ATOM 1815 O O . SER A 1 240 ? 6.728 8.253 5.933 1.00 94.75 240 SER A O 1
ATOM 1817 N N . VAL A 1 241 ? 8.244 7.958 7.560 1.00 95.88 241 VAL A N 1
ATOM 1818 C CA . VAL A 1 241 ? 7.333 7.250 8.475 1.00 95.88 241 VAL A CA 1
ATOM 1819 C C . VAL A 1 241 ? 6.193 8.164 8.921 1.00 95.88 241 VAL A C 1
ATOM 1821 O O . VAL A 1 241 ? 5.043 7.729 8.957 1.00 95.88 241 VAL A O 1
ATOM 1824 N N . THR A 1 242 ? 6.481 9.435 9.212 1.00 95.56 242 THR A N 1
ATOM 1825 C CA . THR A 1 242 ? 5.466 10.408 9.643 1.00 95.56 242 THR A CA 1
ATOM 1826 C C . THR A 1 242 ? 4.499 10.749 8.514 1.00 95.56 242 THR A C 1
ATOM 1828 O O . THR A 1 242 ? 3.288 10.680 8.713 1.00 95.56 242 THR A O 1
ATOM 1831 N N . LEU A 1 243 ? 5.005 11.071 7.320 1.00 96.75 243 LEU A N 1
ATOM 1832 C CA . LEU A 1 243 ? 4.182 11.401 6.155 1.00 96.75 243 LEU A CA 1
ATOM 1833 C C . LEU A 1 243 ? 3.346 10.202 5.703 1.00 96.75 243 LEU A C 1
ATOM 1835 O O . LEU A 1 243 ? 2.152 10.350 5.453 1.00 96.75 243 LEU A O 1
ATOM 1839 N N . THR A 1 244 ? 3.938 9.006 5.656 1.00 96.06 244 THR A N 1
ATOM 1840 C CA . THR A 1 244 ? 3.215 7.774 5.302 1.00 96.06 244 THR A CA 1
ATOM 1841 C C . THR A 1 244 ? 2.179 7.430 6.367 1.00 96.06 244 THR A C 1
ATOM 1843 O O . THR A 1 244 ? 1.043 7.090 6.047 1.00 96.06 244 THR A O 1
ATOM 1846 N N . GLY A 1 245 ? 2.531 7.572 7.648 1.00 96.19 245 GLY A N 1
ATOM 1847 C CA . GLY A 1 245 ? 1.598 7.381 8.751 1.00 96.19 245 GLY A CA 1
ATOM 1848 C C . GLY A 1 245 ? 0.420 8.351 8.690 1.00 96.19 245 GLY A C 1
ATOM 1849 O O . GLY A 1 245 ? -0.717 7.933 8.896 1.00 96.19 245 GLY A O 1
ATOM 1850 N N . TRP A 1 246 ? 0.672 9.615 8.343 1.00 96.44 246 TRP A N 1
ATOM 1851 C CA . TRP A 1 246 ? -0.358 10.633 8.133 1.00 96.44 246 TRP A CA 1
ATOM 1852 C C . TRP A 1 246 ? -1.250 10.315 6.925 1.00 96.44 246 TRP A C 1
ATOM 1854 O O . TRP A 1 246 ? -2.474 10.410 7.026 1.00 96.44 246 TRP A O 1
ATOM 1864 N N . LEU A 1 247 ? -0.665 9.871 5.808 1.00 95.88 247 LEU A N 1
ATOM 1865 C CA . LEU A 1 247 ? -1.406 9.448 4.617 1.00 95.88 247 LEU A CA 1
ATOM 1866 C C . LEU A 1 247 ? -2.324 8.258 4.932 1.00 95.88 247 LEU A C 1
ATOM 1868 O O . LEU A 1 247 ? -3.528 8.332 4.679 1.00 95.88 247 LEU A O 1
ATOM 1872 N N . ASN A 1 248 ? -1.782 7.209 5.560 1.00 94.44 248 ASN A N 1
ATOM 1873 C CA . ASN A 1 248 ? -2.539 6.031 5.994 1.00 94.44 248 ASN A CA 1
ATOM 1874 C C . ASN A 1 248 ? -3.661 6.420 6.965 1.00 94.44 248 ASN A C 1
ATOM 1876 O O . ASN A 1 248 ? -4.798 5.979 6.813 1.00 94.44 248 ASN A O 1
ATOM 1880 N N . GLN A 1 249 ? -3.360 7.288 7.937 1.00 94.44 249 GLN A N 1
ATOM 1881 C CA . GLN A 1 249 ? -4.329 7.806 8.902 1.00 94.44 249 GLN A CA 1
ATOM 1882 C C . GLN A 1 249 ? -5.481 8.546 8.222 1.00 94.44 249 GLN A C 1
ATOM 1884 O O . GLN A 1 249 ? -6.638 8.383 8.619 1.00 94.44 249 GLN A O 1
ATOM 1889 N N . ARG A 1 250 ? -5.179 9.352 7.203 1.00 93.06 250 ARG A N 1
ATOM 1890 C CA . ARG A 1 250 ? -6.177 10.140 6.485 1.00 93.06 250 ARG A CA 1
ATOM 1891 C C . ARG A 1 250 ? -7.039 9.283 5.562 1.00 93.06 250 ARG A C 1
ATOM 1893 O O . ARG A 1 250 ? -8.252 9.480 5.572 1.00 93.06 250 ARG A O 1
ATOM 1900 N N . ALA A 1 251 ? -6.445 8.355 4.812 1.00 91.62 251 ALA A N 1
ATOM 1901 C CA . ALA A 1 251 ? -7.159 7.453 3.908 1.00 91.62 251 ALA A CA 1
ATOM 1902 C C . ALA A 1 251 ? -7.969 6.401 4.689 1.00 91.62 251 ALA A C 1
ATOM 1904 O O . ALA A 1 251 ? -9.193 6.501 4.794 1.00 91.62 251 ALA A O 1
ATOM 1905 N N . PHE A 1 252 ? -7.287 5.469 5.365 1.00 93.06 252 PHE A N 1
ATOM 1906 C CA . PHE A 1 252 ? -7.931 4.328 6.024 1.00 93.06 252 PHE A CA 1
ATOM 1907 C C . PHE A 1 252 ? -8.795 4.717 7.222 1.00 93.06 252 PHE A C 1
ATOM 1909 O O . PHE A 1 252 ? -9.746 4.014 7.555 1.00 93.06 252 PHE A O 1
ATOM 1916 N N . GLY A 1 253 ? -8.508 5.851 7.863 1.00 92.00 253 GLY A N 1
ATOM 1917 C CA . GLY A 1 253 ? -9.344 6.376 8.937 1.00 92.00 253 GLY A CA 1
ATOM 1918 C C . GLY A 1 253 ? -10.762 6.739 8.494 1.00 92.00 253 GLY A C 1
ATOM 1919 O O . GLY A 1 253 ? -11.707 6.561 9.261 1.00 92.00 253 GLY A O 1
ATOM 1920 N N . TYR A 1 254 ? -10.921 7.251 7.269 1.00 92.00 254 TYR A N 1
ATOM 1921 C CA . TYR A 1 254 ? -12.240 7.500 6.687 1.00 92.00 254 TYR A CA 1
ATOM 1922 C C . TYR A 1 254 ? -12.885 6.188 6.228 1.00 92.00 254 TYR A C 1
ATOM 1924 O O . TYR A 1 254 ? -14.022 5.903 6.605 1.00 92.00 254 TYR A O 1
ATOM 1932 N N . ASP A 1 255 ? -12.132 5.372 5.488 1.00 91.12 255 ASP A N 1
ATOM 1933 C CA . ASP A 1 255 ? -12.628 4.136 4.870 1.00 91.12 255 ASP A CA 1
ATOM 1934 C C . ASP A 1 255 ? -13.117 3.114 5.902 1.00 91.12 255 ASP A C 1
ATOM 1936 O O . ASP A 1 255 ? -14.113 2.427 5.686 1.00 91.12 255 ASP A O 1
ATOM 1940 N N . ALA A 1 256 ? -12.470 3.047 7.068 1.00 92.88 256 ALA A N 1
ATOM 1941 C CA . ALA A 1 256 ? -12.878 2.147 8.140 1.00 92.88 256 ALA A CA 1
ATOM 1942 C C . ALA A 1 256 ? -14.246 2.509 8.745 1.00 92.88 256 ALA A C 1
ATOM 1944 O O . ALA A 1 256 ? -14.999 1.623 9.144 1.00 92.88 256 ALA A O 1
ATOM 1945 N N . LEU A 1 257 ? -14.575 3.803 8.833 1.00 93.06 257 LEU A N 1
ATOM 1946 C CA . LEU A 1 257 ? -15.767 4.286 9.538 1.00 93.06 257 LEU A CA 1
ATOM 1947 C C . LEU A 1 257 ? -16.951 4.571 8.611 1.00 93.06 257 LEU A C 1
ATOM 1949 O O . LEU A 1 257 ? -18.087 4.503 9.073 1.00 93.06 257 LEU A O 1
ATOM 1953 N N . MET A 1 258 ? -16.719 4.867 7.328 1.00 91.38 258 MET A N 1
ATOM 1954 C CA . MET A 1 258 ? -17.730 5.432 6.420 1.00 91.38 258 MET A CA 1
ATOM 1955 C C . MET A 1 258 ? -19.044 4.643 6.309 1.00 91.38 258 MET A C 1
ATOM 1957 O O . MET A 1 258 ? -20.098 5.250 6.126 1.00 91.38 258 MET A O 1
ATOM 1961 N N . TYR A 1 259 ? -19.005 3.314 6.440 1.00 89.25 259 TYR A N 1
ATOM 1962 C CA . TYR A 1 259 ? -20.200 2.467 6.366 1.00 89.25 259 TYR A CA 1
ATOM 1963 C C . TYR A 1 259 ? -20.907 2.276 7.715 1.00 89.25 259 TYR A C 1
ATOM 1965 O O . TYR A 1 259 ? -22.117 2.053 7.737 1.00 89.25 259 TYR A O 1
ATOM 1973 N N . HIS A 1 260 ? -20.178 2.376 8.830 1.00 91.81 260 HIS A N 1
ATOM 1974 C CA . HIS A 1 260 ? -20.694 2.042 10.160 1.00 91.81 260 HIS A CA 1
ATOM 1975 C C . HIS A 1 260 ? -21.095 3.283 10.948 1.00 91.81 260 HIS A C 1
ATOM 1977 O O . HIS A 1 260 ? -22.182 3.304 11.516 1.00 91.81 260 HIS A O 1
ATOM 1983 N N . ALA A 1 261 ? -20.254 4.316 10.956 1.00 91.44 261 ALA A N 1
ATOM 1984 C CA . ALA A 1 261 ? -20.467 5.540 11.718 1.00 91.44 261 ALA A CA 1
ATOM 1985 C C . ALA A 1 261 ? -21.471 6.478 11.034 1.00 91.44 261 ALA A C 1
ATOM 1987 O O . ALA A 1 261 ? -21.508 6.557 9.804 1.00 91.44 261 ALA A O 1
ATOM 1988 N N . ASP A 1 262 ? -22.237 7.232 11.823 1.00 91.94 262 ASP A N 1
ATOM 1989 C CA . ASP A 1 262 ? -22.972 8.395 11.316 1.00 91.94 262 ASP A CA 1
ATOM 1990 C C . ASP A 1 262 ? -22.028 9.584 11.024 1.00 91.94 262 ASP A C 1
ATOM 1992 O O . ASP A 1 262 ? -20.829 9.549 11.317 1.00 91.94 262 ASP A O 1
ATOM 1996 N N . LYS A 1 263 ? -22.547 10.659 10.413 1.00 89.94 263 LYS A N 1
ATOM 1997 C CA . LYS A 1 263 ? -21.736 11.838 10.043 1.00 89.94 263 LYS A CA 1
ATOM 1998 C C . LYS A 1 263 ? -21.048 12.489 11.250 1.00 89.94 263 LYS A C 1
ATOM 2000 O O . LYS A 1 263 ? -19.899 12.920 11.137 1.00 89.94 263 LYS A O 1
ATOM 2005 N N . GLY A 1 264 ? -21.736 12.564 12.388 1.00 89.81 264 GLY A N 1
ATOM 2006 C CA . GLY A 1 264 ? -21.228 13.171 13.614 1.00 89.81 264 GLY A CA 1
ATOM 2007 C C . GLY A 1 264 ? -20.237 12.269 14.349 1.00 89.81 264 GLY A C 1
ATOM 2008 O O . GLY A 1 264 ? -19.215 12.747 14.836 1.00 89.81 264 GLY A O 1
ATOM 2009 N N . GLU A 1 265 ? -20.497 10.964 14.419 1.00 90.38 265 GLU A N 1
ATOM 2010 C CA . GLU A 1 265 ? -19.560 9.945 14.907 1.00 90.38 265 GLU A CA 1
ATOM 2011 C C . GLU A 1 265 ? -18.274 9.934 14.073 1.00 90.38 265 GLU A C 1
ATOM 2013 O O . GLU A 1 265 ? -17.179 9.968 14.633 1.00 90.38 265 GLU A O 1
ATOM 2018 N N . LEU A 1 266 ? -18.386 9.960 12.741 1.00 90.44 266 LEU A N 1
ATOM 2019 C CA . LEU A 1 266 ? -17.241 9.932 11.830 1.00 90.44 266 LEU A CA 1
ATOM 2020 C C . LEU A 1 266 ? -16.323 11.146 12.019 1.00 90.44 266 LEU A C 1
ATOM 2022 O O . LEU A 1 266 ? -15.098 11.004 11.999 1.00 90.44 266 LEU A O 1
ATOM 2026 N N . GLN A 1 267 ? -16.882 12.345 12.197 1.00 90.56 267 GLN A N 1
ATOM 2027 C CA . GLN A 1 267 ? -16.082 13.544 12.468 1.00 90.56 267 GLN A CA 1
ATOM 2028 C C . GLN A 1 267 ? -15.458 13.485 13.868 1.00 90.56 267 GLN A C 1
ATOM 2030 O O . GLN A 1 267 ? -14.234 13.548 13.992 1.00 90.56 267 GLN A O 1
ATOM 2035 N N . ARG A 1 268 ? -16.273 13.258 14.908 1.00 89.88 268 ARG A N 1
ATOM 2036 C CA . ARG A 1 268 ? -15.816 13.253 16.307 1.00 89.88 268 ARG A CA 1
ATOM 2037 C C . ARG A 1 268 ? -14.752 12.198 16.582 1.00 89.88 268 ARG A C 1
ATOM 2039 O O . ARG A 1 268 ? -13.752 12.508 17.221 1.00 89.88 268 ARG A O 1
ATOM 2046 N N . LEU A 1 269 ? -14.938 10.964 16.109 1.00 91.00 269 LEU A N 1
ATOM 2047 C CA . LEU A 1 269 ? -13.982 9.884 16.356 1.00 91.00 269 LEU A CA 1
ATOM 2048 C C . LEU A 1 269 ? -12.658 10.138 15.642 1.00 91.00 269 LEU A C 1
ATOM 2050 O O . LEU A 1 269 ? -11.601 9.989 16.253 1.00 91.00 269 LEU A O 1
ATOM 2054 N N . ARG A 1 270 ? -12.693 10.579 14.381 1.00 91.12 270 ARG A N 1
ATOM 2055 C CA . ARG A 1 270 ? -11.451 10.901 13.675 1.00 91.12 270 ARG A CA 1
ATOM 2056 C C . ARG A 1 270 ? -10.709 12.037 14.356 1.00 91.12 270 ARG A C 1
ATOM 2058 O O . ARG A 1 270 ? -9.498 11.928 14.468 1.00 91.12 270 ARG A O 1
ATOM 2065 N N . ASP A 1 271 ? -11.399 13.073 14.833 1.00 88.62 271 ASP A N 1
ATOM 2066 C CA . ASP A 1 271 ? -10.768 14.219 15.498 1.00 88.62 271 ASP A CA 1
ATOM 2067 C C . ASP A 1 271 ? -10.235 13.891 16.894 1.00 88.62 271 ASP A C 1
ATOM 2069 O O . ASP A 1 271 ? -9.110 14.269 17.226 1.00 88.62 271 ASP A O 1
ATOM 2073 N N . ALA A 1 272 ? -10.984 13.124 17.684 1.00 88.81 272 ALA A N 1
ATOM 2074 C CA . ALA A 1 272 ? -10.574 12.726 19.028 1.00 88.81 272 ALA A CA 1
ATOM 2075 C C . ALA A 1 272 ? -9.375 11.761 19.028 1.00 88.81 272 ALA A C 1
ATOM 2077 O O . ALA A 1 272 ? -8.561 11.790 19.954 1.00 88.81 272 ALA A O 1
ATOM 2078 N N . TRP A 1 273 ? -9.252 10.915 17.998 1.00 87.62 273 TRP A N 1
ATOM 2079 C CA . TRP A 1 273 ? -8.266 9.830 17.951 1.00 87.62 273 TRP A CA 1
ATOM 2080 C C . TRP A 1 273 ? -7.137 10.045 16.928 1.00 87.62 273 TRP A C 1
ATOM 2082 O O . TRP A 1 273 ? -6.362 9.118 16.676 1.00 87.62 273 TRP A O 1
ATOM 2092 N N . ARG A 1 274 ? -6.976 11.264 16.375 1.00 90.75 274 ARG A N 1
ATOM 2093 C CA . ARG A 1 274 ? -5.906 11.583 15.399 1.00 90.75 274 ARG A CA 1
ATOM 2094 C C . ARG A 1 274 ? -4.510 11.156 15.865 1.00 90.75 274 ARG A C 1
ATOM 2096 O O . ARG A 1 274 ? -3.830 10.500 15.077 1.00 90.75 274 ARG A O 1
ATOM 2103 N N . PRO A 1 275 ? -4.059 11.464 17.101 1.00 91.12 275 PRO A N 1
ATOM 2104 C CA . PRO A 1 275 ? -2.701 11.111 17.522 1.00 91.12 275 PRO A CA 1
ATOM 2105 C C . PRO A 1 275 ? -2.452 9.597 17.547 1.00 91.12 275 PRO A C 1
ATOM 2107 O O . PRO A 1 275 ? -1.387 9.125 17.160 1.00 91.12 275 PRO A O 1
ATOM 2110 N N . GLN A 1 276 ? -3.442 8.820 17.981 1.00 92.88 276 GLN A N 1
ATOM 2111 C CA . GLN A 1 276 ? -3.359 7.366 18.082 1.00 92.88 276 GLN A CA 1
ATOM 2112 C C . GLN A 1 276 ? -3.403 6.722 16.701 1.00 92.88 276 GLN A C 1
ATOM 2114 O O . GLN A 1 276 ? -2.655 5.787 16.436 1.00 92.88 276 GLN A O 1
ATOM 2119 N N . MET A 1 277 ? -4.238 7.252 15.808 1.00 93.56 277 MET A N 1
ATOM 2120 C CA . MET A 1 277 ? -4.268 6.838 14.411 1.00 93.56 277 MET A CA 1
ATOM 2121 C C . MET A 1 277 ? -2.954 7.166 13.694 1.00 93.56 277 MET A C 1
ATOM 2123 O O . MET A 1 277 ? -2.508 6.374 12.874 1.00 93.56 277 MET A O 1
ATOM 2127 N N . LEU A 1 278 ? -2.308 8.293 14.014 1.00 94.38 278 LEU A N 1
ATOM 2128 C CA . LEU A 1 278 ? -0.989 8.628 13.475 1.00 94.38 278 LEU A CA 1
ATOM 2129 C C . LEU A 1 278 ? 0.084 7.664 13.999 1.00 94.38 278 LEU A C 1
ATOM 2131 O O . LEU A 1 278 ? 0.934 7.230 13.229 1.00 94.38 278 LEU A O 1
ATOM 2135 N N . LEU A 1 279 ? 0.017 7.272 15.277 1.00 94.56 279 LEU A N 1
ATOM 2136 C CA . LEU A 1 279 ? 0.910 6.260 15.851 1.00 94.56 279 LEU A CA 1
ATOM 2137 C C . LEU A 1 279 ? 0.690 4.885 15.207 1.00 94.56 279 LEU A C 1
ATOM 2139 O O . LEU A 1 279 ? 1.656 4.222 14.834 1.00 94.56 279 LEU A O 1
ATOM 2143 N N . LEU A 1 280 ? -0.571 4.476 15.034 1.00 95.62 280 LEU A N 1
ATOM 2144 C CA . LEU A 1 280 ? -0.951 3.265 14.306 1.00 95.62 280 LEU A CA 1
ATOM 2145 C C . LEU A 1 280 ? -0.406 3.309 12.871 1.00 95.62 280 LEU A C 1
ATOM 2147 O O . LEU A 1 280 ? 0.272 2.379 12.441 1.00 95.62 280 LEU A O 1
ATOM 2151 N N . GLY A 1 281 ? -0.632 4.421 12.168 1.00 95.75 281 GLY A N 1
ATOM 2152 C CA . GLY A 1 281 ? -0.139 4.677 10.819 1.00 95.75 281 GLY A CA 1
ATOM 2153 C C . GLY A 1 281 ? 1.381 4.599 10.730 1.00 95.75 281 GLY A C 1
ATOM 2154 O O . GLY A 1 281 ? 1.894 3.869 9.889 1.00 95.75 281 GLY A O 1
ATOM 2155 N N . GLY A 1 282 ? 2.106 5.264 11.629 1.00 95.94 282 GLY A N 1
ATOM 2156 C CA . GLY A 1 282 ? 3.567 5.198 11.705 1.00 95.94 282 GLY A CA 1
ATOM 2157 C C . GLY A 1 282 ? 4.072 3.778 11.972 1.00 95.94 282 GLY A C 1
ATOM 2158 O O . GLY A 1 282 ? 4.992 3.314 11.302 1.00 95.94 282 GLY A O 1
ATOM 2159 N N . GLY A 1 283 ? 3.412 3.040 12.871 1.00 95.00 283 GLY A N 1
ATOM 2160 C CA . GLY A 1 283 ? 3.708 1.628 13.120 1.00 95.00 283 GLY A CA 1
ATOM 2161 C C . GLY A 1 283 ? 3.533 0.758 11.872 1.00 95.00 283 GLY A C 1
ATOM 2162 O O . GLY A 1 283 ? 4.391 -0.067 11.577 1.00 95.00 283 GLY A O 1
ATOM 2163 N N . THR A 1 284 ? 2.471 0.983 11.092 1.00 95.31 284 THR A N 1
ATOM 2164 C CA . THR A 1 284 ? 2.270 0.284 9.809 1.00 95.31 284 THR A CA 1
ATOM 2165 C C . THR A 1 284 ? 3.247 0.740 8.725 1.00 95.31 284 THR A C 1
ATOM 2167 O O . THR A 1 284 ? 3.680 -0.079 7.922 1.00 95.31 284 THR A O 1
ATOM 2170 N N . ALA A 1 285 ? 3.642 2.016 8.714 1.00 95.88 285 ALA A N 1
ATOM 2171 C CA . ALA A 1 285 ? 4.594 2.562 7.750 1.00 95.88 285 ALA A CA 1
ATOM 2172 C C . ALA A 1 285 ? 5.990 1.954 7.931 1.00 95.88 285 ALA A C 1
ATOM 2174 O O . ALA A 1 285 ? 6.664 1.662 6.949 1.00 95.88 285 ALA A O 1
ATOM 2175 N N . LEU A 1 286 ? 6.400 1.678 9.173 1.00 95.88 286 LEU A N 1
ATOM 2176 C CA . LEU A 1 286 ? 7.657 0.980 9.457 1.00 95.88 286 LEU A CA 1
ATOM 2177 C C . LEU A 1 286 ? 7.716 -0.419 8.824 1.00 95.88 286 LEU A C 1
ATOM 2179 O O . LEU A 1 286 ? 8.790 -0.854 8.413 1.00 95.88 286 LEU A O 1
ATOM 2183 N N . LEU A 1 287 ? 6.577 -1.105 8.680 1.00 94.12 287 LEU A N 1
ATOM 2184 C CA . LEU A 1 287 ? 6.525 -2.424 8.039 1.00 94.12 287 LEU A CA 1
ATOM 2185 C C . LEU A 1 287 ? 6.881 -2.371 6.550 1.00 94.12 287 LEU A C 1
ATOM 2187 O O . LEU A 1 287 ? 7.380 -3.358 6.015 1.00 94.12 287 LEU A O 1
ATOM 2191 N N . ALA A 1 288 ? 6.676 -1.228 5.888 1.00 91.00 288 ALA A N 1
ATOM 2192 C CA . ALA A 1 288 ? 7.033 -1.047 4.483 1.00 91.00 288 ALA A CA 1
ATOM 2193 C C . ALA A 1 288 ? 8.555 -1.058 4.243 1.00 91.00 288 ALA A C 1
ATOM 2195 O O . ALA A 1 288 ? 8.993 -1.292 3.120 1.00 91.00 288 ALA A O 1
ATOM 2196 N N . TYR A 1 289 ? 9.359 -0.849 5.291 1.00 92.31 289 TYR A N 1
ATOM 2197 C CA . TYR A 1 289 ? 10.822 -0.902 5.220 1.00 92.31 289 TYR A CA 1
ATOM 2198 C C . TYR A 1 289 ? 11.391 -2.298 5.458 1.00 92.31 289 TYR A C 1
ATOM 2200 O O . TYR A 1 289 ? 12.584 -2.509 5.250 1.00 92.31 289 TYR A O 1
ATOM 2208 N N . VAL A 1 290 ? 10.569 -3.252 5.900 1.00 94.31 290 VAL A N 1
ATOM 2209 C CA . VAL A 1 290 ? 11.018 -4.626 6.106 1.00 94.31 290 VAL A CA 1
ATOM 2210 C C . VAL A 1 290 ? 10.839 -5.395 4.793 1.00 94.31 290 VAL A C 1
ATOM 2212 O O . VAL A 1 290 ? 9.704 -5.517 4.316 1.00 94.31 290 VAL A O 1
ATOM 2215 N N . PRO A 1 291 ? 11.924 -5.925 4.191 1.00 90.75 291 PRO A N 1
ATOM 2216 C CA . PRO A 1 291 ? 11.827 -6.728 2.976 1.00 90.75 291 PRO A CA 1
ATOM 2217 C C . PRO A 1 291 ? 10.835 -7.882 3.145 1.00 90.75 291 PRO A C 1
ATOM 2219 O O . PRO A 1 291 ? 10.701 -8.430 4.240 1.00 90.75 291 PRO A O 1
ATOM 2222 N N . VAL A 1 292 ? 10.146 -8.257 2.063 1.00 88.38 292 VAL A N 1
ATOM 2223 C CA . VAL A 1 292 ? 9.076 -9.279 2.025 1.00 88.38 292 VAL A CA 1
ATOM 2224 C C . VAL A 1 292 ? 7.791 -8.854 2.748 1.00 88.38 292 VAL A C 1
ATOM 2226 O O . VAL A 1 292 ? 6.705 -9.025 2.198 1.00 88.38 292 VAL A O 1
ATOM 2229 N N . ILE A 1 293 ? 7.881 -8.257 3.942 1.00 91.00 293 ILE A N 1
ATOM 2230 C CA . ILE A 1 293 ? 6.714 -7.734 4.674 1.00 91.00 293 ILE A CA 1
ATOM 2231 C C . ILE A 1 293 ? 6.089 -6.552 3.926 1.00 91.00 293 ILE A C 1
ATOM 2233 O O . ILE A 1 293 ? 4.867 -6.399 3.930 1.00 91.00 293 ILE A O 1
ATOM 2237 N N . ASN A 1 294 ? 6.896 -5.746 3.235 1.00 90.69 294 ASN A N 1
ATOM 2238 C CA . ASN A 1 294 ? 6.416 -4.620 2.436 1.00 90.69 294 ASN A CA 1
ATOM 2239 C C . ASN A 1 294 ? 5.336 -5.005 1.402 1.00 90.69 294 ASN A C 1
ATOM 2241 O O . ASN A 1 294 ? 4.450 -4.197 1.139 1.00 90.69 294 ASN A O 1
ATOM 2245 N N . LEU A 1 295 ? 5.346 -6.242 0.891 1.00 87.88 295 LEU A N 1
ATOM 2246 C CA . LEU A 1 295 ? 4.346 -6.757 -0.052 1.00 87.88 295 LEU A CA 1
ATOM 2247 C C . LEU A 1 295 ? 2.944 -6.832 0.561 1.00 87.88 295 LEU A C 1
ATOM 2249 O O . LEU A 1 295 ? 1.946 -6.665 -0.136 1.00 87.88 295 LEU A O 1
ATOM 2253 N N . VAL A 1 296 ? 2.862 -7.077 1.870 1.00 91.31 296 VAL A N 1
ATOM 2254 C CA . VAL A 1 296 ? 1.593 -7.193 2.601 1.00 91.31 296 VAL A CA 1
ATOM 2255 C C . VAL A 1 296 ? 1.299 -5.969 3.468 1.00 91.31 296 VAL A C 1
ATOM 2257 O O . VAL A 1 296 ? 0.201 -5.853 4.012 1.00 91.31 296 VAL A O 1
ATOM 2260 N N . ALA A 1 297 ? 2.253 -5.041 3.595 1.00 93.25 297 ALA A N 1
ATOM 2261 C CA . ALA A 1 297 ? 2.154 -3.881 4.474 1.00 93.25 297 ALA A CA 1
ATOM 2262 C C . ALA A 1 297 ? 0.936 -2.980 4.181 1.00 93.25 297 ALA A C 1
ATOM 2264 O O . ALA A 1 297 ? 0.261 -2.619 5.147 1.00 93.25 297 ALA A O 1
ATOM 2265 N N . PRO A 1 298 ? 0.567 -2.663 2.920 1.00 91.94 298 PRO A N 1
ATOM 2266 C CA . PRO A 1 298 ? -0.629 -1.859 2.643 1.00 91.94 298 PRO A CA 1
ATOM 2267 C C . PRO A 1 298 ? -1.922 -2.547 3.099 1.00 91.94 298 PRO A C 1
ATOM 2269 O O . PRO A 1 298 ? -2.777 -1.928 3.733 1.00 91.94 298 PRO A O 1
ATOM 2272 N N . ALA A 1 299 ? -2.039 -3.853 2.838 1.00 93.62 299 ALA A N 1
ATOM 2273 C CA . ALA A 1 299 ? -3.184 -4.652 3.258 1.00 93.62 299 ALA A CA 1
ATOM 2274 C C . ALA A 1 299 ? -3.268 -4.765 4.786 1.00 93.62 299 ALA A C 1
ATOM 2276 O O . ALA A 1 299 ? -4.330 -4.563 5.378 1.00 93.62 299 ALA A O 1
ATOM 2277 N N . PHE A 1 300 ? -2.132 -5.020 5.437 1.00 95.56 300 PHE A N 1
ATOM 2278 C CA . PHE A 1 300 ? -2.033 -5.036 6.891 1.00 95.56 300 PHE A CA 1
ATOM 2279 C C . PHE A 1 300 ? -2.408 -3.681 7.501 1.00 95.56 300 PHE A C 1
ATOM 2281 O O . PHE A 1 300 ? -3.135 -3.647 8.493 1.00 95.56 300 PHE A O 1
ATOM 2288 N N . ALA A 1 301 ? -1.954 -2.573 6.907 1.00 95.62 301 ALA A N 1
ATOM 2289 C CA . ALA A 1 301 ? -2.278 -1.230 7.368 1.00 95.62 301 ALA A CA 1
ATOM 2290 C C . ALA A 1 301 ? -3.790 -0.991 7.347 1.00 95.62 301 ALA A C 1
ATOM 2292 O O . ALA A 1 301 ? -4.362 -0.667 8.388 1.00 95.62 301 ALA A O 1
ATOM 2293 N N . GLY A 1 302 ? -4.454 -1.239 6.215 1.00 94.62 302 GLY A N 1
ATOM 2294 C CA . GLY A 1 302 ? -5.907 -1.100 6.117 1.00 94.62 302 GLY A CA 1
ATOM 2295 C C . GLY A 1 302 ? -6.653 -1.948 7.153 1.00 94.62 302 GLY A C 1
ATOM 2296 O O . GLY A 1 302 ? -7.510 -1.433 7.872 1.00 94.62 302 GLY A O 1
ATOM 2297 N N . LEU A 1 303 ? -6.278 -3.223 7.310 1.00 96.00 303 LEU A N 1
ATOM 2298 C CA . LEU A 1 303 ? -6.869 -4.112 8.318 1.00 96.00 303 LEU A CA 1
ATOM 2299 C C . LEU A 1 303 ? -6.653 -3.612 9.752 1.00 96.00 303 LEU A C 1
ATOM 2301 O O . LEU A 1 303 ? -7.568 -3.673 10.574 1.00 96.00 303 LEU A O 1
ATOM 2305 N N . ALA A 1 304 ? -5.457 -3.111 10.067 1.00 97.00 304 ALA A N 1
ATOM 2306 C CA . ALA A 1 304 ? -5.149 -2.551 11.377 1.00 97.00 304 ALA A CA 1
ATOM 2307 C C . ALA A 1 304 ? -6.019 -1.324 11.677 1.00 97.00 304 ALA A C 1
ATOM 2309 O O . ALA A 1 304 ? -6.564 -1.220 12.777 1.00 97.00 304 ALA A O 1
ATOM 2310 N N . PHE A 1 305 ? -6.210 -0.442 10.692 1.00 96.31 305 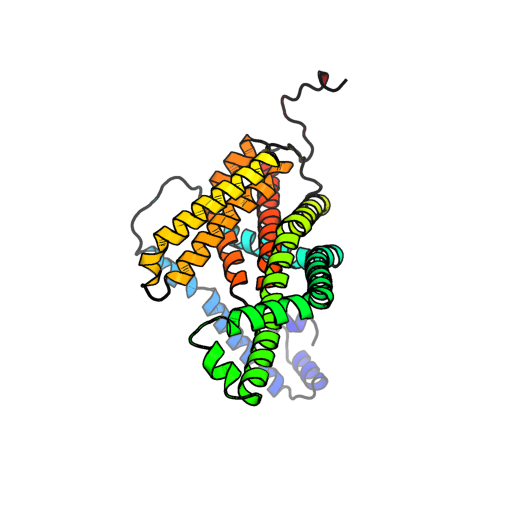PHE A N 1
ATOM 2311 C CA . PHE A 1 305 ? -7.109 0.705 10.806 1.00 96.31 305 PHE A CA 1
ATOM 2312 C C . PHE A 1 305 ? -8.568 0.288 10.984 1.00 96.31 305 PHE A C 1
ATOM 2314 O O . PHE A 1 305 ? -9.228 0.818 11.875 1.00 96.31 305 PHE A O 1
ATOM 2321 N N . VAL A 1 306 ? -9.060 -0.690 10.218 1.00 95.75 306 VAL A N 1
ATOM 2322 C CA . VAL A 1 306 ? -10.426 -1.217 10.374 1.00 95.75 306 VAL A CA 1
ATOM 2323 C C . VAL A 1 306 ? -10.636 -1.798 11.764 1.00 95.75 306 VAL A C 1
ATOM 2325 O O . VAL A 1 306 ? -11.580 -1.412 12.452 1.00 95.75 306 VAL A O 1
ATOM 2328 N N . HIS A 1 307 ? -9.730 -2.663 12.227 1.00 96.69 307 HIS A N 1
ATOM 2329 C CA . HIS A 1 307 ? -9.851 -3.255 13.555 1.00 96.69 307 HIS A CA 1
ATOM 2330 C C . HIS A 1 307 ? -9.799 -2.215 14.671 1.00 96.69 307 HIS A C 1
ATOM 2332 O O . HIS A 1 307 ? -10.555 -2.326 15.637 1.00 96.69 307 HIS A O 1
ATOM 2338 N N . TYR A 1 308 ? -8.913 -1.225 14.553 1.00 96.00 308 TYR A N 1
ATOM 2339 C CA . TYR A 1 308 ? -8.785 -0.163 15.543 1.00 96.00 308 TYR A CA 1
ATOM 2340 C C . TYR A 1 308 ? -10.037 0.723 15.562 1.00 96.00 308 TYR A C 1
ATOM 2342 O O . TYR A 1 308 ? -10.659 0.884 16.607 1.00 96.00 308 TYR A O 1
ATOM 2350 N N . MET A 1 309 ? -10.464 1.230 14.404 1.00 95.00 309 MET A N 1
ATOM 2351 C CA . MET A 1 309 ? -11.562 2.194 14.301 1.00 95.00 309 MET A CA 1
ATOM 2352 C C . MET A 1 309 ? -12.932 1.597 14.590 1.00 95.00 309 MET A C 1
ATOM 2354 O O . MET A 1 309 ? -13.707 2.217 15.316 1.00 95.00 309 MET A O 1
ATOM 2358 N N . LEU A 1 310 ? -13.230 0.393 14.097 1.00 94.75 310 LEU A N 1
ATOM 2359 C CA . LEU A 1 310 ? -14.504 -0.259 14.402 1.00 94.75 310 LEU A CA 1
ATOM 2360 C C . LEU A 1 310 ? -14.586 -0.685 15.870 1.00 94.75 310 LEU A C 1
ATOM 2362 O O . LEU A 1 310 ? -15.643 -0.571 16.482 1.00 94.75 310 LEU A O 1
ATOM 2366 N N . GLU A 1 311 ? -13.474 -1.098 16.483 1.00 94.31 311 GLU A N 1
ATOM 2367 C CA . GLU A 1 311 ? -13.444 -1.373 17.923 1.00 94.31 311 GLU A CA 1
ATOM 2368 C C . GLU A 1 311 ? -13.643 -0.093 18.747 1.00 94.31 311 GLU A C 1
ATOM 2370 O O . GLU A 1 311 ? -14.398 -0.103 19.720 1.00 94.31 311 GLU A O 1
ATOM 2375 N N . THR A 1 312 ? -13.011 1.020 18.361 1.00 92.50 312 THR A N 1
ATOM 2376 C CA . THR A 1 312 ? -13.229 2.319 19.012 1.00 92.50 312 THR A CA 1
ATOM 2377 C C . THR A 1 312 ? -14.681 2.774 18.865 1.00 92.50 312 THR A C 1
ATOM 2379 O O . THR A 1 312 ? -15.272 3.210 19.852 1.00 92.50 312 THR A O 1
ATOM 2382 N N . LEU A 1 313 ? -15.281 2.618 17.680 1.00 92.69 313 LEU A N 1
ATOM 2383 C CA . LEU A 1 313 ? -16.696 2.910 17.442 1.00 92.69 313 LEU A CA 1
ATOM 2384 C C . LEU A 1 313 ? -17.602 2.031 18.316 1.00 92.69 313 LEU A C 1
ATOM 2386 O O . LEU A 1 313 ? -18.488 2.554 18.989 1.00 92.69 313 LEU A O 1
ATOM 2390 N N . ARG A 1 314 ? -17.343 0.717 18.377 1.00 91.56 314 ARG A N 1
ATOM 2391 C CA . ARG A 1 314 ? -18.083 -0.230 19.226 1.00 91.56 314 ARG A CA 1
ATOM 2392 C C . ARG A 1 314 ? -18.064 0.200 20.689 1.00 91.56 314 ARG A C 1
ATOM 2394 O O . ARG A 1 314 ? -19.116 0.319 21.311 1.00 91.56 314 ARG A O 1
ATOM 2401 N N . ARG A 1 315 ? -16.879 0.486 21.235 1.00 89.69 315 ARG A N 1
ATOM 2402 C CA . ARG A 1 315 ? -16.727 0.946 22.626 1.00 89.69 315 ARG A CA 1
ATOM 2403 C C . ARG A 1 315 ? -17.434 2.276 22.865 1.00 89.69 315 ARG A C 1
ATOM 2405 O O . ARG A 1 315 ? -18.103 2.423 23.883 1.00 89.69 315 ARG A O 1
ATOM 2412 N N . HIS A 1 316 ? -17.318 3.213 21.925 1.00 88.38 316 HIS A N 1
ATOM 2413 C CA . HIS A 1 316 ? -17.979 4.511 22.012 1.00 88.38 316 HIS A CA 1
ATOM 2414 C C . HIS A 1 316 ? -19.505 4.363 22.069 1.00 88.38 316 HIS A C 1
ATOM 2416 O O . HIS A 1 316 ? -20.135 4.970 22.930 1.00 88.38 316 HIS A O 1
ATOM 2422 N N . ARG A 1 317 ? -20.103 3.527 21.212 1.00 88.69 317 ARG A N 1
ATOM 2423 C CA . ARG A 1 317 ? -21.555 3.274 21.214 1.00 88.69 317 ARG A CA 1
ATOM 2424 C C . ARG A 1 317 ? -22.038 2.613 22.504 1.00 88.69 317 ARG A C 1
ATOM 2426 O O . ARG A 1 317 ? -23.002 3.095 23.091 1.00 88.69 317 ARG A O 1
ATOM 2433 N N . ILE A 1 318 ? -21.310 1.607 23.000 1.00 85.69 318 ILE A N 1
ATOM 2434 C CA . ILE A 1 318 ? -21.611 0.941 24.281 1.00 85.69 318 ILE A CA 1
ATOM 2435 C C . ILE A 1 318 ? -21.586 1.945 25.443 1.00 85.69 318 ILE A C 1
ATOM 2437 O O . ILE A 1 318 ? -22.483 1.943 26.281 1.00 85.69 318 ILE A O 1
ATOM 2441 N N . GLN A 1 319 ? -20.586 2.831 25.490 1.00 84.19 319 GLN A N 1
ATOM 2442 C CA . GLN A 1 319 ? -20.472 3.848 26.544 1.00 84.19 319 GLN A CA 1
ATOM 2443 C C . GLN A 1 319 ? -21.600 4.888 26.514 1.00 84.19 319 GLN A C 1
ATOM 2445 O O . GLN A 1 319 ? -21.940 5.436 27.559 1.00 84.19 319 GLN A O 1
ATOM 2450 N N . HIS A 1 320 ? -22.177 5.156 25.341 1.00 80.19 320 HIS A N 1
ATOM 2451 C CA . HIS A 1 320 ? -23.274 6.113 25.170 1.00 80.19 320 HIS A CA 1
ATOM 2452 C C . HIS A 1 320 ? -24.659 5.449 25.195 1.00 80.19 320 HIS A C 1
ATOM 2454 O O . HIS A 1 320 ? -25.645 6.101 24.868 1.00 80.19 320 HIS A O 1
ATOM 2460 N N . GLY A 1 321 ? -24.742 4.169 25.578 1.00 66.75 321 GLY A N 1
ATOM 2461 C CA . GLY A 1 321 ? -26.012 3.454 25.719 1.00 66.75 321 GLY A CA 1
ATOM 2462 C C . GLY A 1 321 ? -26.757 3.220 24.405 1.00 66.75 321 GLY A C 1
ATOM 2463 O O . GLY A 1 321 ? -27.943 2.922 24.443 1.00 66.75 321 GLY A O 1
ATOM 2464 N N . ILE A 1 322 ? -26.085 3.350 23.256 1.00 68.81 322 ILE A N 1
ATOM 2465 C CA . ILE A 1 322 ? -26.652 2.968 21.962 1.00 68.81 322 ILE A CA 1
ATOM 2466 C C . ILE A 1 322 ? -26.593 1.445 21.924 1.00 68.81 322 ILE A C 1
ATOM 2468 O O . ILE A 1 322 ? -25.506 0.869 21.779 1.00 68.81 322 ILE A O 1
ATOM 2472 N N . THR A 1 323 ? -27.740 0.788 22.113 1.00 56.44 323 THR A N 1
ATOM 2473 C CA . THR A 1 323 ? -27.821 -0.659 21.942 1.00 56.44 323 THR A CA 1
ATOM 2474 C C . THR A 1 323 ? -27.407 -0.943 20.509 1.00 56.44 323 THR A C 1
ATOM 2476 O O . THR A 1 323 ? -27.747 -0.210 19.587 1.00 56.44 323 THR A O 1
ATOM 2479 N N . VAL A 1 324 ? -26.594 -1.970 20.313 1.00 57.28 324 VAL A N 1
ATOM 2480 C CA . VAL A 1 324 ? -25.814 -2.209 19.088 1.00 57.28 324 VAL A CA 1
ATOM 2481 C C . VAL A 1 324 ? -26.701 -2.454 17.831 1.00 57.28 324 VAL A C 1
ATOM 2483 O O . VAL A 1 324 ? -26.186 -2.566 16.723 1.00 57.28 324 VAL A O 1
ATOM 2486 N N . LEU A 1 325 ? -28.035 -2.416 17.997 1.00 56.09 325 LEU A N 1
ATOM 2487 C CA . LEU A 1 325 ? -29.103 -2.516 16.994 1.00 56.09 325 LEU A CA 1
ATOM 2488 C C . LEU A 1 325 ? -30.152 -1.369 17.045 1.00 56.09 325 LEU A C 1
ATOM 2490 O O . LEU A 1 325 ? -31.196 -1.491 16.406 1.00 56.09 325 LEU A O 1
ATOM 2494 N N . ASP A 1 326 ? -29.940 -0.285 17.800 1.00 48.44 326 ASP A N 1
ATOM 2495 C CA . ASP A 1 326 ? -30.929 0.800 17.908 1.00 48.44 326 ASP A CA 1
ATOM 2496 C C . ASP A 1 326 ? -30.904 1.715 16.679 1.00 48.44 326 ASP A C 1
ATOM 2498 O O . ASP A 1 326 ? -29.939 2.455 16.467 1.00 48.44 326 ASP A O 1
ATOM 2502 N N . ALA A 1 327 ? -32.014 1.733 15.935 1.00 49.38 327 ALA A N 1
ATOM 2503 C CA . ALA A 1 327 ? -32.296 2.770 14.947 1.00 49.38 327 ALA A CA 1
ATOM 2504 C C . ALA A 1 327 ? -32.243 4.164 15.600 1.00 49.38 327 ALA A C 1
ATOM 2506 O O . ALA A 1 327 ? -32.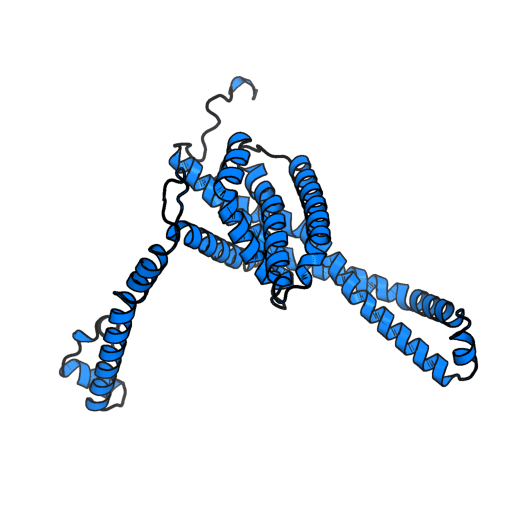569 4.318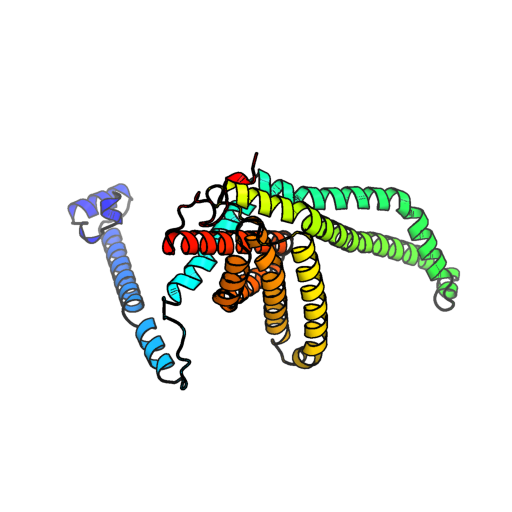 16.780 1.00 49.38 327 ALA A O 1
ATOM 2507 N N . GLU A 1 328 ? -31.832 5.184 14.833 1.00 50.47 328 GLU A N 1
ATOM 2508 C CA . GLU A 1 328 ? -31.691 6.559 15.332 1.00 50.47 328 GLU A CA 1
ATOM 2509 C C . GLU A 1 328 ? -32.888 6.997 16.198 1.00 50.47 328 GLU A C 1
ATOM 2511 O O . GLU A 1 328 ? -34.038 6.856 15.762 1.00 50.47 328 GLU A O 1
ATOM 2516 N N . PRO A 1 329 ? -32.657 7.627 17.367 1.00 48.00 329 PRO A N 1
ATOM 2517 C CA . PRO A 1 329 ? -33.705 8.370 18.049 1.00 48.00 329 PRO A CA 1
ATOM 2518 C C . PRO A 1 329 ? -34.068 9.589 17.185 1.00 48.00 329 PRO A C 1
ATOM 2520 O O . PRO A 1 329 ? -33.466 10.653 17.297 1.00 48.00 329 PRO A O 1
ATOM 2523 N N . GLY A 1 330 ? -35.019 9.395 16.267 1.00 55.00 330 GLY A N 1
ATOM 2524 C CA . GLY A 1 330 ? -35.464 10.397 15.295 1.00 55.00 330 GLY A CA 1
ATOM 2525 C C . GLY A 1 330 ? -35.785 9.866 13.894 1.00 55.00 330 GLY A C 1
ATOM 2526 O O . GLY A 1 330 ? -36.387 10.599 13.107 1.00 55.00 330 GLY A O 1
ATOM 2527 N N . ALA A 1 331 ? -35.451 8.612 13.566 1.00 52.00 331 ALA A N 1
ATOM 2528 C CA . ALA A 1 331 ? -35.856 8.017 12.295 1.00 52.00 331 ALA A CA 1
ATOM 2529 C C . ALA A 1 331 ? -37.367 7.728 12.314 1.00 52.00 331 ALA A C 1
ATOM 2531 O O . ALA A 1 331 ? -37.826 6.735 12.875 1.00 52.00 331 ALA A O 1
ATOM 2532 N N . ASP A 1 332 ? -38.156 8.625 11.721 1.00 49.81 332 ASP A N 1
ATOM 2533 C CA . ASP A 1 332 ? -39.596 8.443 11.534 1.00 49.81 332 ASP A CA 1
ATOM 2534 C C . ASP A 1 332 ? -39.851 7.199 10.668 1.00 49.81 332 ASP A C 1
ATOM 2536 O O . ASP A 1 332 ? -39.757 7.229 9.437 1.00 49.81 332 ASP A O 1
ATOM 2540 N N . LEU A 1 333 ? -40.193 6.093 11.334 1.00 56.25 333 LEU A N 1
ATOM 2541 C CA . LEU A 1 333 ? -40.515 4.789 10.743 1.00 56.25 333 LEU A CA 1
ATOM 2542 C C . LEU A 1 333 ? -41.707 4.841 9.765 1.00 56.25 333 LEU A C 1
ATOM 2544 O O . LEU A 1 333 ? -42.013 3.850 9.107 1.00 56.25 333 LEU A O 1
ATOM 2548 N N . ARG A 1 334 ? -42.371 5.995 9.624 1.00 53.19 334 ARG A N 1
ATOM 2549 C CA . ARG A 1 334 ? -43.445 6.228 8.651 1.00 53.19 334 ARG A CA 1
ATOM 2550 C C . ARG A 1 334 ? -42.966 6.459 7.217 1.00 53.19 334 ARG A C 1
ATOM 2552 O O . ARG A 1 334 ? -43.799 6.429 6.319 1.00 53.19 334 ARG A O 1
ATOM 2559 N N . LYS A 1 335 ? -41.663 6.653 6.974 1.00 49.62 335 LYS A N 1
ATOM 2560 C CA . LYS A 1 335 ? -41.112 6.859 5.616 1.00 49.62 335 LYS A CA 1
ATOM 2561 C C . LYS A 1 335 ? -40.635 5.582 4.906 1.00 49.62 335 LYS A C 1
ATOM 2563 O O . LYS A 1 335 ? -40.062 5.679 3.828 1.00 49.62 335 LYS A O 1
ATOM 2568 N N . LEU A 1 336 ? -40.861 4.404 5.491 1.00 47.12 336 LEU A N 1
ATOM 2569 C CA . LEU A 1 336 ? -40.499 3.102 4.909 1.00 47.12 336 LEU A CA 1
ATOM 2570 C C . LEU A 1 336 ? -41.732 2.237 4.578 1.00 47.12 336 LEU A C 1
ATOM 2572 O O . LEU A 1 336 ? -41.724 1.028 4.803 1.00 47.12 336 LEU A O 1
ATOM 2576 N N . ARG A 1 337 ? -42.795 2.853 4.054 1.00 37.69 337 ARG A N 1
ATOM 2577 C CA . ARG A 1 337 ? -43.903 2.152 3.394 1.00 37.69 337 ARG A CA 1
ATOM 2578 C C . ARG A 1 337 ? -43.995 2.573 1.941 1.00 37.69 337 ARG A C 1
ATOM 2580 O O . ARG A 1 337 ? -43.819 3.783 1.688 1.00 37.69 337 ARG A O 1
#

Sequence (337 aa):
MTPLERAKPEILKASRKRRIAAGAGVTVQEVNRLLNQFEQTQKVMKQFSKGGMSKMMRAMKGMMPGGLPGMRAEGGGGRMKDILVAFGRAGRSLGRRDMFWHLLWPGLLAVVIWAGVAFYAWTPVTEWLYAAVSGWSFVGGWLSASETTAAIVLVLIQIATALLVVPLVYVTAAMLVATVALPLMLERVARTDYADLEQRRGGSNLGSAMNSIVAGVLFLLALVLSLPLWLIPGAGLLISVTLTGWLNQRAFGYDALMYHADKGELQRLRDAWRPQMLLLGGGTALLAYVPVINLVAPAFAGLAFVHYMLETLRRHRIQHGITVLDAEPGADLRKLR

Foldseek 3Di:
DDPVCVVCVVVCDPVNLVVVCVVVVHDSVVSVVVSVVVVVVVVVVVVVVPDPVVVVVVVVVVPDDDDDPDDDCPDPVVLVVLLVVLLVQLVVLCPDPVLVCLLVVQLVVLVVVLVVVCVVCVVVQLVVVLVVQLPDPVRVVVCVVDVVSVVVVSVVSSVVVVVVSVVSSVVSSVVCCVPGSQLVSLVVCCCPVVVLFAWPQQADPVRLVVQLVVLVVVLVVQVVVCVVVPVDPPVVLVSQLQSQLLSLLRRLLCVLCRGRDHNVRSVVLSVVCVVSSSVSRSVLSVLCPDPPSVSCSVSSSSSSSNSSNSVVVVVVCVVVVNRSPDDDPPPPPVVPD